Protein AF-A0A661UQP0-F1 (afdb_monomer)

Nearest PDB structures (foldseek):
  2f00-assembly1_A  TM=9.367E-01  e=3.089E-26  Escherichia coli
  8egm-assembly1_A  TM=9.547E-01  e=2.527E-11  Pseudomonas aeruginosa PAO1
  8ewa-assembly1_B  TM=9.326E-01  e=2.130E-11  Pseudomonas aeruginosa
  8egn-assembly1_B  TM=9.510E-01  e=3.767E-11  Pseudomonas aeruginosa PAO1
  8egn-assembly1_A  TM=9.271E-01  e=6.295E-11  Pseudomonas aeruginosa PAO1

Secondary structure (DSSP, 8-state):
------GGGGGGG---SEEEE----S--TTTSSSHHHHHHHHHHHHHTS-TT-EEEEETT-HHHHHHGGG--SEEEEEESSTT-SEEEEEEEEETTEEEEEEEETTEEEEEEEESS-SHHHHHHHHHHHHHHHHTT--HHHHHHHHHT----TTSSEEEEEETTEEEEEE---SHHHHHHHHHHHHHH--SPEEEEE--B-HHHHHHHHHHHHHHTTT-SEEEE---B-TTPPPPTT-SHHHHHHHHHHHT-SSEEE-SSTTTHHHHHHHH--TTPEEEEESSSSTHHHHHHHHS---

Structure (mmCIF, N/CA/C/O backbone):
data_AF-A0A661UQP0-F1
#
_entry.id   AF-A0A661UQP0-F1
#
loop_
_atom_site.group_PDB
_atom_site.id
_atom_site.type_symbol
_atom_site.label_atom_id
_atom_site.label_alt_id
_atom_site.label_comp_id
_atom_site.label_asym_id
_atom_site.label_entity_id
_atom_site.label_seq_id
_atom_site.pdbx_PDB_ins_code
_atom_site.Cartn_x
_atom_site.Cartn_y
_atom_site.Cartn_z
_atom_site.occupancy
_atom_site.B_iso_or_equiv
_atom_site.auth_seq_id
_atom_site.auth_comp_id
_atom_site.auth_asym_id
_atom_site.auth_atom_id
_atom_site.pdbx_PDB_model_num
ATOM 1 N N . VAL A 1 1 ? 18.147 -8.717 -3.757 1.00 90.25 1 VAL A N 1
ATOM 2 C CA . VAL A 1 1 ? 16.998 -7.787 -3.805 1.00 90.25 1 VAL A CA 1
ATOM 3 C C . VAL A 1 1 ? 16.919 -7.114 -2.451 1.00 90.25 1 VAL A C 1
ATOM 5 O O . VAL A 1 1 ? 17.044 -7.825 -1.461 1.00 90.25 1 VAL A O 1
ATOM 8 N N . VAL A 1 2 ? 16.820 -5.789 -2.410 1.00 93.75 2 VAL A N 1
ATOM 9 C CA . VAL A 1 2 ? 16.723 -4.999 -1.173 1.00 93.75 2 VAL A CA 1
ATOM 10 C C . VAL A 1 2 ? 15.638 -3.941 -1.356 1.00 93.75 2 VAL A C 1
ATOM 12 O O . VAL A 1 2 ? 15.443 -3.476 -2.477 1.00 93.75 2 VAL A O 1
ATOM 15 N N . GLU A 1 3 ? 14.947 -3.589 -0.277 1.00 92.69 3 GLU A N 1
ATOM 16 C CA . GLU A 1 3 ? 14.119 -2.382 -0.214 1.00 92.69 3 GLU A CA 1
ATOM 17 C C . GLU A 1 3 ? 15.039 -1.164 -0.065 1.00 92.69 3 GLU A C 1
ATOM 19 O O . GLU A 1 3 ? 16.057 -1.235 0.632 1.00 92.69 3 GLU A O 1
ATOM 24 N N . ALA A 1 4 ? 14.730 -0.084 -0.777 1.00 91.69 4 ALA A N 1
ATOM 25 C CA . ALA A 1 4 ? 15.533 1.129 -0.816 1.00 91.69 4 ALA A CA 1
ATOM 26 C C . ALA A 1 4 ? 14.724 2.271 -0.199 1.00 91.69 4 ALA A C 1
ATOM 28 O O . ALA A 1 4 ? 13.814 2.780 -0.840 1.00 91.69 4 ALA A O 1
ATOM 29 N N . ASP A 1 5 ? 15.064 2.630 1.036 1.00 87.00 5 ASP A N 1
ATOM 30 C CA . ASP A 1 5 ? 14.334 3.616 1.832 1.00 87.00 5 ASP A CA 1
ATOM 31 C C . ASP A 1 5 ? 14.702 5.049 1.413 1.00 87.00 5 ASP A C 1
ATOM 33 O O . ASP A 1 5 ? 15.859 5.482 1.533 1.00 87.00 5 ASP A O 1
ATOM 37 N N . GLU A 1 6 ? 13.728 5.787 0.889 1.00 84.25 6 GLU A N 1
ATOM 38 C CA . GLU A 1 6 ? 13.876 7.197 0.548 1.00 84.25 6 GLU A CA 1
ATOM 39 C C . GLU A 1 6 ? 13.929 8.090 1.791 1.00 84.25 6 GLU A C 1
ATOM 41 O O . GLU A 1 6 ? 14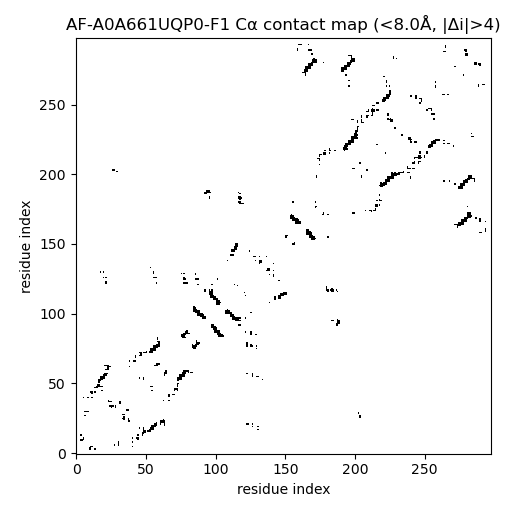.458 9.201 1.717 1.00 84.25 6 GLU A O 1
ATOM 46 N N . PHE A 1 7 ? 13.463 7.615 2.951 1.00 80.50 7 PHE A N 1
ATOM 47 C CA . PHE A 1 7 ? 13.583 8.358 4.198 1.00 80.50 7 PHE A CA 1
ATOM 48 C C . PHE A 1 7 ? 15.045 8.765 4.451 1.00 80.50 7 PHE A C 1
ATOM 50 O O . PHE A 1 7 ? 15.995 7.998 4.256 1.00 80.50 7 PHE A O 1
ATOM 57 N N . ASP A 1 8 ? 15.235 10.032 4.832 1.00 79.81 8 ASP A N 1
ATOM 58 C CA . ASP A 1 8 ? 16.547 10.663 5.039 1.00 79.81 8 ASP A CA 1
ATOM 59 C C . ASP A 1 8 ? 17.522 10.524 3.844 1.00 79.81 8 ASP A C 1
ATOM 61 O O . ASP A 1 8 ? 18.743 10.597 3.990 1.00 79.81 8 ASP A O 1
ATOM 65 N N . ARG A 1 9 ? 16.987 10.319 2.628 1.00 86.69 9 ARG A N 1
ATOM 66 C CA . ARG A 1 9 ? 17.744 10.135 1.379 1.00 86.69 9 ARG A CA 1
ATOM 67 C C . ARG A 1 9 ? 18.712 8.945 1.410 1.00 86.69 9 ARG A C 1
ATOM 69 O O . ARG A 1 9 ? 19.665 8.904 0.624 1.00 86.69 9 ARG A O 1
ATOM 76 N N . SER A 1 10 ? 18.484 7.962 2.282 1.00 87.75 10 SER A N 1
ATOM 77 C CA . SER A 1 10 ? 19.438 6.876 2.533 1.00 87.75 10 SER A CA 1
ATOM 78 C C . SER A 1 10 ? 19.698 6.008 1.293 1.00 87.75 10 SER A C 1
ATOM 80 O O . SER A 1 10 ? 20.844 5.631 1.017 1.00 87.75 10 SER A O 1
ATOM 82 N N . PHE A 1 11 ? 18.672 5.792 0.465 1.00 92.06 11 PHE A N 1
ATOM 83 C CA . PHE A 1 11 ? 18.771 5.090 -0.815 1.00 92.06 11 PHE A CA 1
ATOM 84 C C . PHE A 1 11 ? 19.785 5.681 -1.809 1.00 92.06 11 PHE A C 1
ATOM 86 O O . PHE A 1 11 ? 20.281 4.957 -2.674 1.00 92.06 11 PHE A O 1
ATOM 93 N N . LEU A 1 12 ? 20.183 6.953 -1.673 1.00 93.62 12 LEU A N 1
ATOM 94 C CA . LEU A 1 12 ? 21.203 7.561 -2.530 1.00 93.62 12 LEU A CA 1
ATOM 95 C C . LEU A 1 12 ? 22.587 6.956 -2.276 1.00 93.62 12 LEU A C 1
ATOM 97 O O . LEU A 1 12 ? 23.492 7.117 -3.087 1.00 93.62 12 LEU A O 1
ATOM 101 N N . THR A 1 13 ? 22.785 6.235 -1.180 1.00 92.56 13 THR A N 1
ATOM 102 C CA . THR A 1 13 ? 24.038 5.509 -0.938 1.00 92.56 13 THR A CA 1
ATOM 103 C C . THR A 1 13 ? 24.151 4.223 -1.763 1.00 92.56 13 THR A C 1
ATOM 105 O O . THR A 1 13 ? 25.240 3.661 -1.884 1.00 92.56 13 THR A O 1
ATOM 108 N N . LEU A 1 14 ? 23.048 3.760 -2.362 1.00 93.94 14 LEU A N 1
ATOM 109 C CA . LEU A 1 14 ? 22.994 2.522 -3.130 1.00 93.94 14 LEU A CA 1
ATOM 110 C C . LEU A 1 14 ? 23.480 2.719 -4.572 1.00 93.94 14 LEU A C 1
ATOM 112 O O . LEU A 1 14 ? 23.416 3.801 -5.152 1.00 93.94 14 LEU A O 1
ATOM 116 N N . SER A 1 15 ? 23.951 1.629 -5.177 1.00 93.75 15 SER A N 1
ATOM 117 C CA . SER A 1 15 ? 24.337 1.560 -6.593 1.00 93.75 15 SER A CA 1
ATOM 118 C C . SER A 1 15 ? 23.672 0.340 -7.244 1.00 93.75 15 SER A C 1
ATOM 120 O O . SER A 1 15 ? 24.310 -0.706 -7.382 1.00 93.75 15 SER A O 1
ATOM 122 N N . PRO A 1 16 ? 22.364 0.418 -7.553 1.00 96.06 16 PRO A N 1
ATOM 123 C CA . PRO A 1 16 ? 21.613 -0.713 -8.090 1.00 96.06 16 PRO A CA 1
ATOM 124 C C . PRO A 1 16 ? 21.963 -0.994 -9.559 1.00 96.06 16 PRO A C 1
ATOM 126 O O . PRO A 1 16 ? 22.288 -0.083 -10.314 1.00 96.06 16 PRO A O 1
ATOM 129 N N . ILE A 1 17 ? 21.840 -2.257 -9.979 1.00 96.94 17 ILE A N 1
ATOM 130 C CA . ILE A 1 17 ? 21.855 -2.640 -11.406 1.00 96.94 17 ILE A CA 1
ATOM 131 C C . ILE A 1 17 ? 20.449 -2.511 -12.008 1.00 96.94 17 ILE A C 1
ATOM 133 O O . ILE A 1 17 ? 20.307 -2.086 -13.147 1.00 96.94 17 ILE A O 1
ATOM 137 N N . ILE A 1 18 ? 19.419 -2.850 -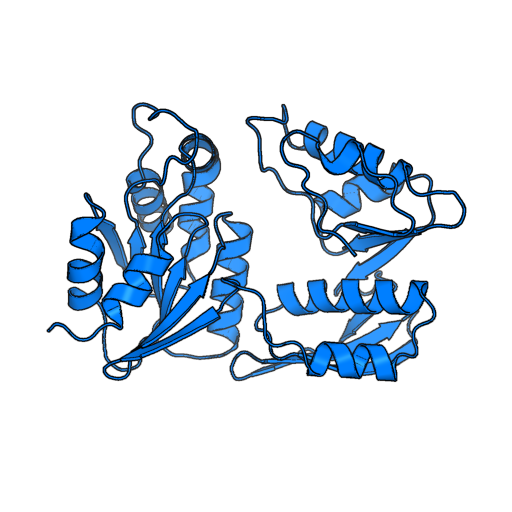11.231 1.00 97.94 18 ILE A N 1
ATOM 138 C CA . ILE A 1 18 ? 18.010 -2.657 -11.581 1.00 97.94 18 ILE A CA 1
ATOM 139 C C . ILE A 1 18 ? 17.378 -1.848 -10.452 1.00 97.94 18 ILE A C 1
ATOM 141 O O . ILE A 1 18 ? 17.480 -2.249 -9.289 1.00 97.94 18 ILE A O 1
ATOM 145 N N . ALA A 1 19 ? 16.751 -0.722 -10.783 1.00 98.00 19 ALA A N 1
ATOM 146 C CA . ALA A 1 19 ? 16.042 0.128 -9.828 1.00 98.00 19 ALA A CA 1
ATOM 147 C C . ALA A 1 19 ? 14.534 0.083 -10.101 1.00 98.00 19 ALA A C 1
ATOM 149 O O . ALA A 1 19 ? 14.092 0.476 -11.176 1.00 98.00 19 ALA A O 1
ATOM 150 N N . GLY A 1 20 ? 13.746 -0.395 -9.137 1.00 98.12 20 GLY A N 1
ATOM 151 C CA . GLY A 1 20 ? 12.285 -0.358 -9.200 1.00 98.12 20 GLY A CA 1
ATOM 152 C C . GLY A 1 20 ? 11.737 0.912 -8.553 1.00 98.12 20 GLY A C 1
ATOM 153 O O . GLY A 1 20 ? 12.138 1.236 -7.440 1.00 98.12 20 GLY A O 1
ATOM 154 N N . ILE A 1 21 ? 10.821 1.608 -9.228 1.00 98.06 21 ILE A N 1
ATOM 155 C CA . ILE A 1 21 ? 10.111 2.779 -8.696 1.00 98.06 21 ILE A CA 1
ATOM 156 C C . ILE A 1 21 ? 8.605 2.514 -8.792 1.00 98.06 21 ILE A C 1
ATOM 158 O O . ILE A 1 21 ? 8.057 2.345 -9.888 1.00 98.06 21 ILE A O 1
ATOM 162 N N . THR A 1 22 ? 7.948 2.424 -7.635 1.00 97.50 22 THR A N 1
ATOM 163 C CA . THR A 1 22 ? 6.528 2.060 -7.496 1.00 97.50 22 THR A CA 1
ATOM 164 C C . THR A 1 22 ? 5.587 3.243 -7.636 1.00 97.50 22 THR A C 1
ATOM 166 O O . THR A 1 22 ? 4.618 3.163 -8.384 1.00 97.50 22 THR A O 1
ATOM 169 N N . ASN A 1 23 ? 5.871 4.328 -6.931 1.00 96.19 23 ASN A N 1
ATOM 170 C CA . ASN A 1 23 ? 5.139 5.588 -6.962 1.00 96.19 23 ASN A CA 1
ATOM 171 C C . ASN A 1 23 ? 6.026 6.688 -6.361 1.00 96.19 23 ASN A C 1
ATOM 173 O O . ASN A 1 23 ? 7.064 6.391 -5.765 1.00 96.19 23 ASN A O 1
ATOM 177 N N . ILE A 1 24 ? 5.650 7.951 -6.567 1.00 95.44 24 ILE A N 1
ATOM 178 C CA . ILE A 1 24 ? 6.283 9.100 -5.916 1.00 95.44 24 ILE A CA 1
ATOM 179 C C . ILE A 1 24 ? 5.190 10.047 -5.435 1.00 95.44 24 ILE A C 1
ATOM 181 O O . ILE A 1 24 ? 4.600 10.793 -6.220 1.00 95.44 24 ILE A O 1
ATOM 185 N N . GLU A 1 25 ? 4.974 10.062 -4.127 1.00 89.88 25 GLU A N 1
ATOM 186 C CA . GLU A 1 25 ? 4.002 10.929 -3.466 1.00 89.88 25 GLU A CA 1
ATOM 187 C C . GLU A 1 25 ? 4.690 11.840 -2.446 1.00 89.88 25 GLU A C 1
ATOM 189 O O . GLU A 1 25 ? 5.881 11.708 -2.153 1.00 89.88 25 GLU A O 1
ATOM 194 N N . ALA A 1 26 ? 3.950 12.829 -1.945 1.00 86.31 26 ALA A N 1
ATOM 195 C CA . ALA A 1 26 ? 4.440 13.647 -0.850 1.00 86.31 26 ALA A CA 1
ATOM 196 C C . ALA A 1 26 ? 4.386 12.807 0.430 1.00 86.31 26 ALA A C 1
ATOM 198 O O . ALA A 1 26 ? 3.315 12.576 0.969 1.00 86.31 26 ALA A O 1
ATOM 199 N N . ASP A 1 27 ? 5.543 12.383 0.915 1.00 79.44 27 ASP A N 1
ATOM 200 C CA . ASP A 1 27 ? 5.729 11.835 2.255 1.00 79.44 27 ASP A CA 1
ATOM 201 C C . ASP A 1 27 ? 7.077 12.343 2.781 1.00 79.44 27 ASP A C 1
ATOM 203 O O . ASP A 1 27 ? 7.863 12.948 2.041 1.00 79.44 27 ASP A O 1
ATOM 207 N N . HIS A 1 28 ? 7.340 12.146 4.070 1.00 78.31 28 HIS A N 1
ATOM 208 C CA . HIS A 1 28 ? 8.611 12.521 4.691 1.00 78.31 28 HIS A CA 1
ATOM 209 C C . HIS A 1 28 ? 8.996 13.995 4.458 1.00 78.31 28 HIS A C 1
ATOM 211 O O . HIS A 1 28 ? 10.163 14.331 4.231 1.00 78.31 28 HIS A O 1
ATOM 217 N N . LEU A 1 29 ? 8.011 14.901 4.512 1.00 78.12 29 LEU A N 1
ATOM 218 C CA . LEU A 1 29 ? 8.215 16.348 4.345 1.00 78.12 29 LEU A CA 1
ATOM 219 C C . LEU A 1 29 ? 9.030 16.980 5.493 1.00 78.12 29 LEU A C 1
ATOM 221 O O . LEU A 1 29 ? 9.417 18.145 5.430 1.00 78.12 29 LEU A O 1
ATOM 225 N N . ASP A 1 30 ? 9.349 16.199 6.526 1.00 73.94 30 ASP A N 1
ATOM 226 C CA . ASP A 1 30 ? 10.360 16.516 7.531 1.00 73.94 30 ASP A CA 1
ATOM 227 C C . ASP A 1 30 ? 11.800 16.409 6.986 1.00 73.94 30 ASP A C 1
ATOM 229 O O . ASP A 1 30 ? 12.680 17.147 7.434 1.00 73.94 30 ASP A O 1
ATOM 233 N N . CYS A 1 31 ? 12.042 15.541 5.995 1.00 76.75 31 CYS A N 1
ATOM 234 C CA . CYS A 1 31 ? 13.332 15.354 5.312 1.00 76.75 31 CYS A CA 1
ATOM 235 C C . CYS A 1 31 ? 13.410 16.082 3.959 1.00 76.75 31 CYS A C 1
ATOM 237 O O . CYS A 1 31 ? 14.488 16.498 3.516 1.00 76.75 31 CYS A O 1
ATOM 239 N N . TYR A 1 32 ? 12.273 16.224 3.280 1.00 81.56 32 TYR A N 1
ATOM 240 C CA . TYR A 1 32 ? 12.170 16.824 1.955 1.00 81.56 32 TYR A CA 1
ATOM 241 C C . TYR A 1 32 ? 11.427 18.152 2.016 1.00 81.56 32 TYR A C 1
ATOM 243 O O . TYR A 1 32 ? 10.348 18.246 2.579 1.00 81.56 32 TYR A O 1
ATOM 251 N N . SER A 1 33 ? 11.971 19.192 1.379 1.00 80.50 33 SER A N 1
ATOM 252 C CA . SER A 1 33 ? 11.347 20.522 1.410 1.00 80.50 33 SER A CA 1
ATOM 253 C C . SER A 1 33 ? 9.942 20.547 0.795 1.00 80.50 33 SER A C 1
ATOM 255 O O . SER A 1 33 ? 9.127 21.377 1.180 1.00 80.50 33 SER A O 1
ATOM 257 N N . ASN A 1 34 ? 9.690 19.697 -0.206 1.00 87.00 34 ASN A N 1
ATOM 258 C CA . ASN A 1 34 ? 8.412 19.504 -0.892 1.00 87.00 34 ASN A CA 1
ATOM 259 C C . ASN A 1 34 ? 8.503 18.280 -1.830 1.00 87.00 34 ASN A C 1
ATOM 261 O O . ASN A 1 34 ? 9.568 17.672 -1.965 1.00 87.00 34 ASN A O 1
ATOM 265 N N . LEU A 1 35 ? 7.406 17.975 -2.531 1.00 90.06 35 LEU A N 1
ATOM 266 C CA . LEU A 1 35 ? 7.320 16.895 -3.520 1.00 90.06 35 LEU A CA 1
ATOM 267 C C . LEU A 1 35 ? 8.376 16.986 -4.639 1.00 90.06 35 LEU A C 1
ATOM 269 O O . LEU A 1 35 ? 8.877 15.956 -5.080 1.00 90.06 35 LEU A O 1
ATOM 273 N N . GLU A 1 36 ? 8.757 18.183 -5.096 1.00 92.88 36 GLU A N 1
ATOM 274 C CA . GLU A 1 36 ? 9.831 18.309 -6.096 1.00 92.88 36 GLU A CA 1
ATOM 275 C C . GLU A 1 36 ? 11.181 17.866 -5.520 1.00 92.88 36 GLU A C 1
ATOM 277 O O . GLU A 1 36 ? 11.933 17.169 -6.193 1.00 92.88 36 GLU A O 1
ATOM 282 N N . GLY A 1 37 ? 11.448 18.155 -4.242 1.00 91.38 37 GLY A N 1
ATOM 283 C CA . GLY A 1 37 ? 12.620 17.629 -3.541 1.00 91.38 37 GLY A CA 1
ATOM 284 C C . GLY A 1 37 ? 12.640 16.098 -3.449 1.00 91.38 37 GLY A C 1
ATOM 285 O O . GLY A 1 37 ? 13.711 15.499 -3.561 1.00 91.38 37 GLY A O 1
ATOM 286 N N . VAL A 1 38 ? 11.474 15.462 -3.282 1.00 92.75 38 VAL A N 1
ATOM 287 C CA . VAL A 1 38 ? 11.338 13.994 -3.326 1.00 92.75 38 VAL A CA 1
ATOM 288 C C . VAL A 1 38 ? 11.662 13.486 -4.734 1.00 92.75 38 VAL A C 1
ATOM 290 O O . VAL A 1 38 ? 12.543 12.644 -4.908 1.00 92.75 38 VAL A O 1
ATOM 293 N N . LYS A 1 39 ? 11.025 14.058 -5.764 1.00 95.75 39 LYS A N 1
ATOM 294 C CA . LYS A 1 39 ? 11.258 13.710 -7.177 1.00 95.75 39 LYS A CA 1
ATOM 295 C C . LYS A 1 39 ? 12.723 13.850 -7.585 1.00 95.75 39 LYS A C 1
ATOM 297 O O . LYS A 1 39 ? 13.246 12.980 -8.277 1.00 95.75 39 LYS A O 1
ATOM 302 N N . ASP A 1 40 ? 13.395 14.912 -7.148 1.00 95.44 40 ASP A N 1
ATOM 303 C CA . ASP A 1 40 ? 14.816 15.142 -7.417 1.00 95.44 40 ASP A CA 1
ATOM 304 C C . ASP A 1 40 ? 15.689 14.006 -6.873 1.00 95.44 40 ASP A C 1
ATOM 306 O O . ASP A 1 40 ? 16.588 13.531 -7.571 1.00 95.44 40 ASP A O 1
ATOM 310 N N . ALA A 1 41 ? 15.391 13.519 -5.667 1.00 95.44 41 ALA A N 1
ATOM 311 C CA . ALA A 1 41 ? 16.109 12.396 -5.079 1.00 95.44 41 ALA A CA 1
ATOM 312 C C . ALA A 1 41 ? 15.853 11.084 -5.840 1.00 95.44 41 ALA A C 1
ATOM 314 O O . ALA A 1 41 ? 16.799 10.343 -6.102 1.00 95.44 41 ALA A O 1
ATOM 315 N N . PHE A 1 42 ? 14.616 10.816 -6.272 1.00 97.12 42 PHE A N 1
ATOM 316 C CA . PHE A 1 42 ? 14.321 9.653 -7.121 1.00 97.12 42 PHE A CA 1
ATOM 317 C C . PHE A 1 42 ? 15.029 9.720 -8.480 1.00 97.12 42 PHE A C 1
ATOM 319 O O . PHE A 1 42 ? 15.512 8.699 -8.968 1.00 97.12 42 PHE A O 1
ATOM 326 N N . VAL A 1 43 ? 15.152 10.909 -9.080 1.00 97.75 43 VAL A N 1
ATOM 327 C CA . VAL A 1 43 ? 15.929 11.107 -10.315 1.00 97.75 43 VAL A CA 1
ATOM 328 C C . VAL A 1 43 ? 17.412 10.830 -10.086 1.00 97.75 43 VAL A C 1
ATOM 330 O O . VAL A 1 43 ? 18.043 10.173 -10.915 1.00 97.75 43 VAL A O 1
ATOM 333 N N . GLU A 1 44 ? 17.981 11.297 -8.972 1.00 96.94 44 GLU A N 1
ATOM 334 C CA . GLU A 1 44 ? 19.363 10.972 -8.615 1.00 96.94 44 GLU A CA 1
ATOM 335 C C . GLU A 1 44 ? 19.542 9.457 -8.448 1.00 96.94 44 GLU A C 1
ATOM 337 O O . GLU A 1 44 ? 20.441 8.883 -9.060 1.00 96.94 44 GLU A O 1
ATOM 342 N N . TYR A 1 45 ? 18.668 8.805 -7.676 1.00 97.06 45 TYR A N 1
ATOM 343 C CA . TYR A 1 45 ? 18.687 7.360 -7.452 1.00 97.06 45 TYR A CA 1
ATOM 344 C C . TYR A 1 45 ? 18.599 6.566 -8.763 1.00 97.06 45 TYR A C 1
ATOM 346 O O . TYR A 1 45 ? 19.458 5.724 -9.033 1.00 97.06 45 TYR A O 1
ATOM 354 N N . ALA A 1 46 ? 17.626 6.885 -9.621 1.00 97.62 46 ALA A N 1
ATOM 355 C CA . ALA A 1 46 ? 17.445 6.250 -10.925 1.00 97.62 46 ALA A CA 1
ATOM 356 C C . ALA A 1 46 ? 18.696 6.384 -11.807 1.00 97.62 46 ALA A C 1
ATOM 358 O O . ALA A 1 46 ? 19.120 5.429 -12.456 1.00 97.62 46 ALA A O 1
ATOM 359 N N . ASN A 1 47 ? 19.346 7.549 -11.789 1.00 97.25 47 ASN A N 1
ATOM 360 C CA . ASN A 1 47 ? 20.535 7.806 -12.597 1.00 97.25 47 ASN A CA 1
ATOM 361 C C . ASN A 1 47 ? 21.828 7.172 -12.032 1.00 97.25 47 ASN A C 1
ATOM 363 O O . ASN A 1 47 ? 22.845 7.176 -12.737 1.00 97.25 47 ASN A O 1
ATOM 367 N N . LYS A 1 48 ? 21.808 6.569 -10.828 1.00 96.62 48 LYS A N 1
ATOM 368 C CA . LYS A 1 48 ? 22.915 5.727 -10.314 1.00 96.62 48 LYS A CA 1
ATOM 369 C C . LYS A 1 48 ? 22.982 4.354 -10.981 1.00 96.62 48 LYS A C 1
ATOM 371 O O . LYS A 1 48 ? 24.027 3.710 -10.912 1.00 96.62 48 LYS A O 1
ATOM 376 N N . VAL A 1 49 ? 21.915 3.923 -11.657 1.00 97.88 49 VAL A N 1
ATOM 377 C CA . VAL A 1 49 ? 21.904 2.686 -12.446 1.00 97.88 49 VAL A CA 1
ATOM 378 C C . VAL A 1 49 ? 23.006 2.739 -13.525 1.00 97.88 49 VAL A C 1
ATOM 380 O O . VAL A 1 49 ? 23.164 3.762 -14.203 1.00 97.88 49 VAL A O 1
ATOM 383 N N . PRO A 1 50 ? 23.826 1.688 -13.712 1.00 96.88 50 PRO A N 1
ATOM 384 C CA . PRO A 1 50 ? 24.862 1.671 -14.745 1.00 96.88 50 PRO A CA 1
ATOM 385 C C . PRO A 1 50 ? 24.255 1.645 -16.157 1.00 96.88 50 PRO A C 1
ATOM 387 O O . PRO A 1 50 ? 23.086 1.333 -16.336 1.00 96.88 50 PRO A O 1
ATOM 390 N N . PHE A 1 51 ? 25.048 1.944 -17.193 1.00 94.69 51 PHE A N 1
ATOM 391 C CA . PHE A 1 51 ? 24.555 1.998 -18.584 1.00 94.69 51 PHE A CA 1
ATOM 392 C C . PHE A 1 51 ? 23.988 0.665 -19.111 1.00 94.69 51 PHE A C 1
ATOM 394 O O . PHE A 1 51 ? 23.262 0.663 -20.096 1.00 94.69 51 PHE A O 1
ATOM 401 N N . PHE A 1 52 ? 24.362 -0.455 -18.488 1.00 93.50 52 PHE A N 1
ATOM 402 C CA . PHE A 1 52 ? 23.885 -1.805 -18.803 1.00 93.50 52 PHE A CA 1
ATOM 403 C C . PHE A 1 52 ? 22.759 -2.274 -17.866 1.00 93.50 52 PHE A C 1
ATOM 405 O O . PHE A 1 52 ? 22.373 -3.436 -17.915 1.00 93.50 52 PHE A O 1
ATOM 412 N N . GLY A 1 53 ? 22.309 -1.407 -16.959 1.00 96.44 53 GLY A N 1
ATOM 413 C CA . GLY A 1 53 ? 21.186 -1.654 -16.065 1.00 96.44 53 GLY A CA 1
ATOM 414 C C . GLY A 1 53 ? 19.908 -0.979 -16.555 1.00 96.44 53 GLY A C 1
ATOM 415 O O . GLY A 1 53 ? 19.905 -0.300 -17.583 1.00 96.44 53 GLY A O 1
ATOM 416 N N . SER A 1 54 ? 18.834 -1.122 -15.785 1.00 97.69 54 SER A N 1
ATOM 417 C CA . SER A 1 54 ? 17.526 -0.564 -16.132 1.00 97.69 54 SER A CA 1
ATOM 418 C C . SER A 1 54 ? 16.776 0.012 -14.934 1.00 97.69 54 SER A C 1
ATOM 420 O O . SER A 1 54 ? 16.985 -0.355 -13.774 1.00 97.69 54 SER A O 1
ATOM 422 N N . VAL A 1 55 ? 15.890 0.958 -15.233 1.00 98.56 55 VAL A N 1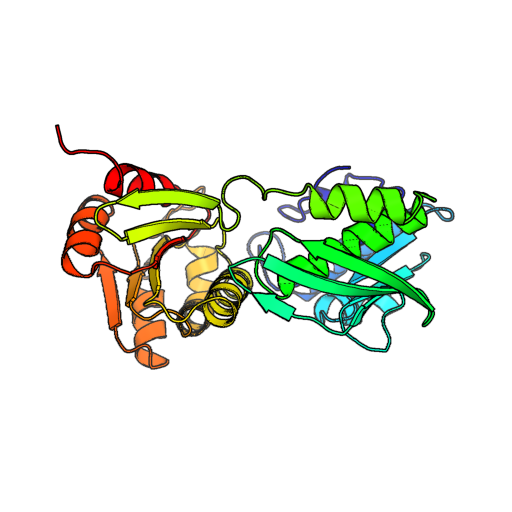
ATOM 423 C CA . VAL A 1 55 ? 14.910 1.498 -14.293 1.00 98.56 55 VAL A CA 1
ATOM 424 C C . VAL A 1 55 ? 13.546 0.923 -14.651 1.00 98.56 55 VAL A C 1
ATOM 426 O O . VAL A 1 55 ? 13.068 1.084 -15.774 1.00 98.56 55 VAL A O 1
ATOM 429 N N . ILE A 1 56 ? 12.903 0.264 -13.694 1.00 98.69 56 ILE A N 1
ATOM 430 C CA . ILE A 1 56 ? 11.552 -0.269 -13.842 1.00 98.69 56 ILE A CA 1
ATOM 431 C C . ILE A 1 56 ? 10.581 0.695 -13.163 1.00 98.69 56 ILE A C 1
ATOM 433 O O . ILE A 1 56 ? 10.599 0.837 -11.943 1.00 98.69 56 ILE A O 1
ATOM 437 N N . ALA A 1 57 ? 9.747 1.370 -13.949 1.00 98.50 57 ALA A N 1
ATOM 438 C CA . ALA A 1 57 ? 8.967 2.522 -13.497 1.00 98.50 57 ALA A CA 1
ATOM 439 C C . ALA A 1 57 ? 7.458 2.309 -13.684 1.00 98.50 57 ALA A C 1
ATOM 441 O O . ALA A 1 57 ? 7.014 1.937 -14.775 1.00 98.50 57 ALA A O 1
ATOM 442 N N . CYS A 1 58 ? 6.670 2.573 -12.637 1.00 98.50 58 CYS A N 1
ATOM 443 C CA . CYS A 1 58 ? 5.210 2.521 -12.707 1.00 98.50 58 CYS A CA 1
ATOM 444 C C . CYS A 1 58 ? 4.671 3.680 -13.553 1.00 98.50 58 CYS A C 1
ATOM 446 O O . CYS A 1 58 ? 4.788 4.843 -13.177 1.00 98.50 58 CYS A O 1
ATOM 448 N N . LEU A 1 59 ? 4.073 3.378 -14.701 1.00 98.06 59 LEU A N 1
ATOM 449 C CA . LEU A 1 59 ? 3.519 4.381 -15.605 1.00 98.06 59 LEU A CA 1
ATOM 450 C C . LEU A 1 59 ? 2.141 4.874 -15.163 1.00 98.06 59 LEU A C 1
ATOM 452 O O . LEU A 1 59 ? 1.666 5.859 -15.710 1.00 98.06 59 LEU A O 1
ATOM 456 N N . ASP A 1 60 ? 1.494 4.224 -14.202 1.00 97.00 60 ASP A N 1
ATOM 457 C CA . ASP A 1 60 ? 0.185 4.660 -13.708 1.00 97.00 60 ASP A CA 1
ATOM 458 C C . ASP A 1 60 ? 0.299 5.776 -12.659 1.00 97.00 60 ASP A C 1
ATOM 460 O O . ASP A 1 60 ? -0.673 6.488 -12.418 1.00 97.00 60 ASP A O 1
ATOM 464 N N . ASP A 1 61 ? 1.484 5.967 -12.071 1.00 97.38 61 ASP A N 1
ATOM 465 C CA . ASP A 1 61 ? 1.730 7.008 -11.078 1.00 97.38 61 ASP A CA 1
ATOM 466 C C . ASP A 1 61 ? 2.166 8.333 -11.725 1.00 97.38 61 ASP A C 1
ATOM 468 O O . ASP A 1 61 ? 3.140 8.399 -12.482 1.00 97.38 61 ASP A O 1
ATOM 472 N N . HIS A 1 62 ? 1.475 9.424 -11.390 1.00 95.50 62 HIS A N 1
ATOM 473 C CA . HIS A 1 62 ? 1.782 10.754 -11.921 1.00 95.50 62 HIS A CA 1
ATOM 474 C C . HIS A 1 62 ? 3.139 11.293 -11.444 1.00 95.50 62 HIS A C 1
ATOM 476 O O . HIS A 1 62 ? 3.820 12.002 -12.194 1.00 95.50 62 HIS A O 1
ATOM 482 N N . GLY A 1 63 ? 3.551 10.963 -10.216 1.00 96.75 63 GLY A N 1
ATOM 483 C CA . GLY A 1 63 ? 4.858 11.336 -9.684 1.00 96.75 63 GLY A CA 1
ATOM 484 C C . GLY A 1 63 ? 5.987 10.726 -10.511 1.00 96.75 63 GLY A C 1
ATOM 485 O O . GLY A 1 63 ? 6.857 11.450 -11.005 1.00 96.75 63 GLY A O 1
ATOM 486 N N . VAL A 1 64 ? 5.908 9.421 -10.765 1.00 97.94 64 VAL A N 1
ATOM 487 C CA . VAL A 1 64 ? 6.835 8.670 -11.616 1.00 97.94 64 VAL A CA 1
ATOM 488 C C . VAL A 1 64 ? 6.805 9.177 -13.055 1.00 97.94 64 VAL A C 1
ATOM 490 O O . VAL A 1 64 ? 7.864 9.491 -13.604 1.00 97.94 64 VAL A O 1
ATOM 493 N N . GLN A 1 65 ? 5.622 9.347 -13.658 1.00 97.75 65 GLN A N 1
ATOM 494 C CA . GLN A 1 65 ? 5.484 9.926 -15.003 1.00 97.75 65 GLN A CA 1
ATOM 495 C C . GLN A 1 65 ? 6.245 11.250 -15.138 1.00 97.75 65 GLN A C 1
ATOM 497 O O . GLN A 1 65 ? 6.925 11.477 -16.140 1.00 97.75 65 GLN A O 1
ATOM 502 N N . SER A 1 66 ? 6.163 12.115 -14.122 1.00 97.81 66 SER A N 1
ATOM 503 C CA . SER A 1 66 ? 6.794 13.436 -14.157 1.00 97.81 66 SER A CA 1
ATOM 504 C C . SER A 1 66 ? 8.325 13.394 -14.153 1.00 97.81 66 SER A C 1
ATOM 506 O O . SER A 1 66 ? 8.959 14.327 -14.651 1.00 97.81 66 SER A O 1
ATOM 508 N N . ILE A 1 67 ? 8.933 12.319 -13.636 1.00 98.00 67 ILE A N 1
ATOM 509 C CA . ILE A 1 67 ? 10.392 12.182 -13.579 1.00 98.00 67 ILE A CA 1
ATOM 510 C C . ILE A 1 67 ? 10.985 11.380 -14.736 1.00 98.00 67 ILE A C 1
ATOM 512 O O . ILE A 1 67 ? 12.178 11.521 -14.993 1.00 98.00 67 ILE A O 1
ATOM 516 N N . ILE A 1 68 ? 10.186 10.592 -15.467 1.00 97.69 68 ILE A N 1
ATOM 517 C CA . ILE A 1 68 ? 10.652 9.787 -16.613 1.00 97.69 68 ILE A CA 1
ATOM 518 C C . ILE A 1 68 ? 11.517 10.604 -17.596 1.00 97.69 68 ILE A C 1
ATOM 520 O O . ILE A 1 68 ? 12.609 10.141 -17.925 1.00 97.69 68 ILE A O 1
ATOM 524 N N . PRO A 1 69 ? 11.137 11.831 -18.019 1.00 97.81 69 PRO A N 1
ATOM 525 C CA . PRO A 1 69 ? 11.955 12.630 -18.941 1.00 97.81 69 PRO A CA 1
ATOM 526 C C . PRO A 1 69 ? 13.322 13.064 -18.387 1.00 97.81 69 PRO A C 1
ATOM 528 O O . PRO A 1 69 ? 14.167 13.546 -19.137 1.00 97.81 69 PRO A O 1
ATOM 531 N N . ARG A 1 70 ? 13.529 12.948 -17.070 1.00 98.06 70 ARG A N 1
ATOM 532 C CA . ARG A 1 70 ? 14.740 13.364 -16.346 1.00 98.06 70 ARG A CA 1
ATOM 533 C C . ARG A 1 70 ? 15.700 12.193 -16.084 1.00 98.06 70 ARG A C 1
ATOM 535 O O . ARG A 1 70 ? 16.795 12.406 -15.559 1.00 98.06 70 ARG A O 1
ATOM 542 N N . ILE A 1 71 ? 15.303 10.968 -16.428 1.00 97.81 71 ILE A N 1
ATOM 543 C CA . ILE A 1 71 ? 16.103 9.750 -16.268 1.00 97.81 71 ILE A CA 1
ATOM 544 C C . ILE A 1 71 ? 16.875 9.493 -17.569 1.00 97.81 71 ILE A C 1
ATOM 546 O O . ILE A 1 71 ? 16.292 9.451 -18.647 1.00 97.81 71 I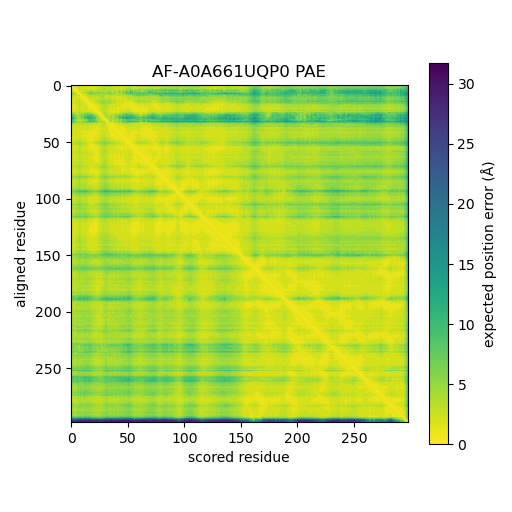LE A O 1
ATOM 550 N N . ASN A 1 72 ? 18.195 9.314 -17.478 1.00 96.19 72 ASN A N 1
ATOM 551 C CA . ASN A 1 72 ? 19.086 9.112 -18.631 1.00 96.19 72 ASN A CA 1
ATOM 552 C C . ASN A 1 72 ? 19.532 7.647 -18.811 1.00 96.19 72 ASN A C 1
ATOM 554 O O . ASN A 1 72 ? 20.606 7.375 -19.351 1.00 96.19 72 ASN A O 1
ATOM 558 N N . LYS A 1 73 ? 18.713 6.716 -18.319 1.00 96.81 73 LYS A N 1
ATOM 559 C CA . LYS A 1 73 ? 18.930 5.263 -18.321 1.00 96.81 73 LYS A CA 1
ATOM 560 C C . LYS A 1 73 ? 17.850 4.567 -19.134 1.00 96.81 73 LYS A C 1
ATOM 562 O O . LYS A 1 73 ? 16.835 5.178 -19.454 1.00 96.81 73 LYS A O 1
ATOM 567 N N . GLU A 1 74 ? 18.058 3.289 -19.436 1.00 97.12 74 GLU A N 1
ATOM 568 C CA . GLU A 1 74 ? 17.009 2.459 -20.028 1.00 97.12 74 GLU A CA 1
ATOM 569 C C . GLU A 1 74 ? 15.832 2.313 -19.060 1.00 97.12 74 GLU A C 1
ATOM 571 O O . GLU A 1 74 ? 16.022 2.054 -17.868 1.00 97.12 74 GLU A O 1
ATOM 576 N N . ILE A 1 75 ? 14.615 2.492 -19.581 1.00 98.25 75 ILE A N 1
ATOM 577 C CA . ILE A 1 75 ? 13.378 2.442 -18.795 1.00 98.25 75 ILE A CA 1
ATOM 578 C C . ILE A 1 75 ? 12.465 1.333 -19.322 1.00 98.25 75 ILE A C 1
ATOM 580 O O . ILE A 1 75 ? 12.054 1.311 -20.495 1.00 98.25 75 ILE A O 1
ATOM 584 N N . LEU A 1 76 ? 12.085 0.443 -18.409 1.00 98.44 76 LEU A N 1
ATOM 585 C CA . LEU A 1 76 ? 11.025 -0.534 -18.594 1.00 98.44 76 LEU A CA 1
ATOM 586 C C . LEU A 1 76 ? 9.790 -0.085 -17.807 1.00 98.44 76 LEU A C 1
ATOM 588 O O . LEU A 1 76 ? 9.756 -0.140 -16.581 1.00 98.44 76 LEU A O 1
ATOM 592 N N . THR A 1 77 ? 8.759 0.379 -18.508 1.00 98.62 77 THR A N 1
ATOM 593 C CA . THR A 1 77 ? 7.518 0.814 -17.861 1.00 98.62 77 THR A CA 1
ATOM 594 C C . THR A 1 77 ? 6.613 -0.367 -17.534 1.00 98.62 77 THR A C 1
ATOM 596 O O . THR A 1 77 ? 6.469 -1.292 -18.341 1.00 98.62 77 THR A O 1
ATOM 599 N N . TYR A 1 78 ? 5.951 -0.306 -16.382 1.00 98.81 78 TYR A N 1
ATOM 600 C CA . TYR A 1 78 ? 4.880 -1.230 -16.024 1.00 98.81 78 TYR A CA 1
ATOM 601 C C . TYR A 1 78 ? 3.640 -0.486 -15.524 1.00 98.81 78 TYR A C 1
ATOM 603 O O . TYR A 1 78 ? 3.735 0.671 -15.136 1.00 98.81 78 TYR A O 1
ATOM 611 N N . GLY A 1 79 ? 2.477 -1.127 -15.561 1.00 98.25 79 GLY A N 1
ATOM 612 C CA . GLY A 1 79 ? 1.221 -0.529 -15.103 1.00 98.25 79 GLY A CA 1
ATOM 613 C C . GLY A 1 79 ? 0.003 -1.197 -15.727 1.00 98.25 79 GLY A C 1
ATOM 614 O O . GLY A 1 79 ? 0.110 -2.229 -16.381 1.00 98.25 79 GLY A O 1
ATOM 615 N N . LEU A 1 80 ? -1.168 -0.612 -15.546 1.00 97.62 80 LEU A N 1
ATOM 616 C CA . LEU A 1 80 ? -2.432 -0.999 -16.169 1.00 97.62 80 LEU A CA 1
ATOM 617 C C . LEU A 1 80 ? -2.702 -0.176 -17.432 1.00 97.62 80 LEU A C 1
ATOM 619 O O . LEU A 1 80 ? -3.468 -0.606 -18.299 1.00 97.62 80 LEU A O 1
ATOM 623 N N . SER A 1 81 ? -2.042 0.978 -17.572 1.00 95.38 81 SER A N 1
ATOM 624 C CA . SER A 1 81 ? -2.066 1.779 -18.792 1.00 95.38 81 SER A CA 1
ATOM 625 C C . SER A 1 81 ? -1.679 0.960 -20.028 1.00 95.38 81 SER A C 1
ATOM 627 O O . SER A 1 81 ? -0.724 0.181 -20.026 1.00 95.38 81 SER A O 1
ATOM 629 N N . GLN A 1 82 ? -2.378 1.191 -21.143 1.00 95.00 82 GLN A N 1
ATOM 630 C CA . GLN A 1 82 ? -2.043 0.576 -22.435 1.00 95.00 82 GLN A CA 1
ATOM 631 C C . GLN A 1 82 ? -0.662 0.995 -22.959 1.00 95.00 82 GLN A C 1
ATOM 633 O O . GLN A 1 82 ? -0.102 0.307 -23.803 1.00 95.00 82 GLN A O 1
ATOM 638 N N . GLN A 1 83 ? -0.112 2.104 -22.458 1.00 96.31 83 GLN A N 1
ATOM 639 C CA . GLN A 1 83 ? 1.216 2.598 -22.830 1.00 96.31 83 GLN A CA 1
ATOM 640 C C . GLN A 1 83 ? 2.354 1.906 -22.058 1.00 96.31 83 GLN A C 1
ATOM 642 O O . GLN A 1 83 ? 3.525 2.090 -22.397 1.00 96.31 83 GLN A O 1
ATOM 647 N N . ALA A 1 84 ? 2.043 1.139 -21.008 1.00 98.06 84 ALA A N 1
ATOM 648 C CA . ALA A 1 84 ? 3.048 0.422 -20.237 1.00 98.06 84 ALA A CA 1
ATOM 649 C C . ALA A 1 84 ? 3.547 -0.809 -21.010 1.00 98.06 84 ALA A C 1
ATOM 651 O O . ALA A 1 84 ? 2.752 -1.569 -21.570 1.00 98.06 84 ALA A O 1
ATOM 652 N N . LYS A 1 85 ? 4.869 -1.032 -21.019 1.00 98.38 85 LYS A N 1
ATOM 653 C CA . LYS A 1 85 ? 5.476 -2.188 -21.699 1.00 98.38 85 LYS A CA 1
ATOM 654 C C . LYS A 1 85 ? 5.090 -3.504 -21.027 1.00 98.38 85 LYS A C 1
ATOM 656 O O . LYS A 1 85 ? 4.834 -4.470 -21.738 1.00 98.38 85 LYS A O 1
ATOM 661 N N . VAL A 1 86 ? 5.059 -3.544 -19.692 1.00 98.75 86 VAL A N 1
ATOM 662 C CA . VAL A 1 86 ? 4.601 -4.692 -18.889 1.00 98.75 86 VAL A CA 1
ATOM 663 C C . VAL A 1 86 ? 3.260 -4.340 -18.250 1.00 98.75 86 VAL A C 1
ATOM 665 O O . VAL A 1 86 ? 3.205 -3.468 -17.387 1.00 98.75 86 VAL A O 1
ATOM 668 N N . ARG A 1 87 ? 2.168 -4.997 -18.651 1.00 98.38 87 ARG A N 1
ATOM 669 C CA . ARG A 1 87 ? 0.829 -4.638 -18.152 1.00 98.38 87 ARG A CA 1
ATOM 670 C C . ARG A 1 87 ? -0.083 -5.807 -17.842 1.00 98.38 87 ARG A C 1
ATOM 672 O O . ARG A 1 87 ? 0.081 -6.896 -18.389 1.00 98.38 87 ARG A O 1
ATOM 679 N N . ALA A 1 88 ? -1.064 -5.560 -16.978 1.00 98.38 88 ALA A N 1
ATOM 680 C CA . ALA A 1 88 ? -2.124 -6.508 -16.656 1.00 98.38 88 ALA A CA 1
ATOM 681 C C . ALA A 1 88 ? -3.401 -6.199 -17.448 1.00 98.38 88 ALA A C 1
ATOM 683 O O . ALA A 1 88 ? -3.815 -5.049 -17.567 1.00 98.38 88 ALA A O 1
ATOM 684 N N . ILE A 1 89 ? -4.051 -7.243 -17.961 1.00 97.94 89 ILE A N 1
ATOM 685 C CA . ILE A 1 89 ? -5.402 -7.178 -18.537 1.00 97.94 89 ILE A CA 1
ATOM 686 C C . ILE A 1 89 ? -6.289 -8.272 -17.938 1.00 97.94 89 ILE A C 1
ATOM 688 O O . ILE A 1 89 ? -5.791 -9.199 -17.298 1.00 97.94 89 ILE A O 1
ATOM 692 N N . ASN A 1 90 ? -7.602 -8.204 -18.187 1.00 97.00 90 ASN A N 1
ATOM 693 C CA . ASN A 1 90 ? -8.579 -9.194 -17.708 1.00 97.00 90 ASN A CA 1
ATOM 694 C C . ASN A 1 90 ? -8.516 -9.403 -16.184 1.00 97.00 90 ASN A C 1
ATOM 696 O O . ASN A 1 90 ? -8.580 -10.535 -15.703 1.00 97.00 90 ASN A O 1
ATOM 700 N N . ILE A 1 91 ? -8.352 -8.301 -15.449 1.00 96.31 91 ILE A N 1
ATOM 701 C CA . ILE A 1 91 ? -8.201 -8.291 -13.995 1.00 96.31 91 ILE A CA 1
ATOM 702 C C . ILE A 1 91 ? -9.486 -8.781 -13.330 1.00 96.31 91 ILE A C 1
ATOM 704 O O . ILE A 1 91 ? -10.587 -8.369 -13.701 1.00 96.31 91 ILE A O 1
ATOM 708 N N . LYS A 1 92 ? -9.340 -9.658 -12.337 1.00 94.06 92 LYS A N 1
ATOM 709 C CA . LYS A 1 92 ? -10.434 -10.128 -11.486 1.00 94.06 92 LYS A CA 1
ATOM 710 C C . LYS A 1 92 ? -9.980 -10.198 -10.036 1.00 94.06 92 LYS A C 1
ATOM 712 O O . LYS A 1 92 ? -8.889 -10.700 -9.762 1.00 94.06 92 LYS A O 1
ATOM 717 N N . PHE A 1 93 ? -10.866 -9.786 -9.139 1.00 91.88 93 PHE A N 1
ATOM 718 C CA . PHE A 1 93 ? -10.723 -9.929 -7.694 1.00 91.88 93 PHE A CA 1
ATOM 719 C C . PHE A 1 93 ? -11.770 -10.912 -7.180 1.00 91.88 93 PHE A C 1
ATOM 721 O O . PHE A 1 93 ? -12.917 -10.888 -7.629 1.00 91.88 93 PHE A O 1
ATOM 728 N N . ASN A 1 94 ? -11.370 -11.809 -6.283 1.00 86.06 94 ASN A N 1
ATOM 729 C CA . ASN A 1 94 ? -12.284 -12.733 -5.622 1.00 86.06 94 ASN A CA 1
ATOM 730 C C . ASN A 1 94 ? -11.654 -13.261 -4.331 1.00 86.06 94 ASN A C 1
ATOM 732 O O . ASN A 1 94 ? -10.535 -13.758 -4.375 1.00 86.06 94 ASN A O 1
ATOM 736 N N . ASN A 1 95 ? -12.376 -13.221 -3.207 1.00 87.56 95 ASN A N 1
ATOM 737 C CA . ASN A 1 95 ? -11.937 -13.810 -1.932 1.00 87.56 95 ASN A CA 1
ATOM 738 C C . ASN A 1 95 ? -10.509 -13.406 -1.503 1.00 87.56 95 ASN A C 1
ATOM 740 O O . ASN A 1 95 ? -9.724 -14.259 -1.099 1.00 87.56 95 ASN A O 1
ATOM 744 N N . PHE A 1 96 ? -10.168 -12.115 -1.607 1.00 90.62 96 PHE A N 1
ATOM 745 C CA . PHE A 1 96 ? -8.832 -11.570 -1.303 1.00 90.62 96 PHE A CA 1
ATOM 746 C C . PHE A 1 96 ? -7.695 -12.088 -2.200 1.00 90.62 96 PHE A C 1
ATOM 748 O O . PHE A 1 96 ? -6.522 -11.862 -1.911 1.00 90.62 96 PHE A O 1
ATOM 755 N N . GLU A 1 97 ? -8.034 -12.752 -3.302 1.00 92.50 97 GLU A N 1
ATOM 756 C CA . GLU A 1 97 ? -7.114 -13.123 -4.368 1.00 92.50 97 GLU A CA 1
ATOM 757 C C . GLU A 1 97 ? -7.324 -12.212 -5.582 1.00 92.50 97 GLU A C 1
ATOM 759 O O . GLU A 1 97 ? -8.434 -11.740 -5.864 1.00 92.50 97 GLU A O 1
ATOM 764 N N . ALA A 1 98 ? -6.253 -12.017 -6.344 1.00 94.31 98 ALA A N 1
ATOM 765 C CA . ALA A 1 98 ? -6.272 -11.302 -7.609 1.00 94.31 98 ALA A CA 1
ATOM 766 C C . ALA A 1 98 ? -5.793 -12.214 -8.739 1.00 94.31 98 ALA A C 1
ATOM 768 O O . ALA A 1 98 ? -4.974 -13.117 -8.558 1.00 94.31 98 ALA A O 1
ATOM 769 N N . SER A 1 99 ? -6.294 -11.970 -9.943 1.00 96.56 99 SER A N 1
ATOM 770 C CA . SER A 1 99 ? -5.823 -12.651 -11.144 1.00 96.56 99 SER A CA 1
ATOM 771 C C . SER A 1 99 ? -5.870 -11.745 -12.358 1.00 96.56 99 SER A C 1
ATOM 773 O O . SER A 1 99 ? -6.709 -10.849 -12.433 1.00 96.56 99 SER A O 1
ATOM 775 N N . TYR A 1 100 ? -4.959 -11.974 -13.301 1.00 98.31 100 TYR A N 1
ATOM 776 C CA . TYR A 1 100 ? -4.854 -11.189 -14.526 1.00 98.31 100 TYR A CA 1
ATOM 777 C C . TYR A 1 100 ? -4.062 -11.937 -15.604 1.00 98.31 100 TYR A C 1
ATOM 779 O O . TYR A 1 100 ? -3.444 -12.969 -15.356 1.00 98.31 100 TYR A O 1
ATOM 787 N N . THR A 1 101 ? -4.075 -11.415 -16.828 1.00 98.69 101 THR A N 1
ATOM 788 C CA . THR A 1 101 ? -3.194 -11.852 -17.921 1.00 98.69 101 THR A CA 1
ATOM 789 C C . THR A 1 101 ? -2.062 -10.843 -18.087 1.00 98.69 101 THR A C 1
ATOM 791 O O . THR A 1 101 ? -2.330 -9.654 -18.262 1.00 98.69 101 THR A O 1
ATOM 794 N N . ALA A 1 102 ? -0.811 -11.299 -18.000 1.00 98.69 102 ALA A N 1
ATOM 795 C CA . ALA A 1 102 ? 0.373 -10.465 -18.168 1.00 98.69 102 ALA A CA 1
ATOM 796 C C . ALA A 1 102 ? 0.700 -10.267 -19.651 1.00 98.69 102 ALA A C 1
ATOM 798 O O . ALA A 1 102 ? 0.766 -11.230 -20.419 1.00 98.69 102 ALA A O 1
ATOM 799 N N . ILE A 1 103 ? 0.952 -9.019 -20.030 1.00 98.69 103 ILE A N 1
ATOM 800 C CA . ILE A 1 103 ? 1.348 -8.593 -21.371 1.00 98.69 103 ILE A CA 1
ATOM 801 C C . ILE A 1 103 ? 2.747 -7.979 -21.303 1.00 98.69 103 ILE A C 1
ATOM 803 O O . ILE A 1 103 ? 3.022 -7.196 -20.396 1.00 98.69 103 ILE A O 1
ATOM 807 N N . TYR A 1 104 ? 3.602 -8.290 -22.278 1.00 98.50 104 TYR A N 1
ATOM 808 C CA . TYR A 1 104 ? 4.891 -7.632 -22.492 1.00 98.50 104 TYR A CA 1
ATOM 809 C C . TYR A 1 104 ? 5.056 -7.211 -23.954 1.00 98.50 104 TYR A C 1
ATOM 811 O O . TYR A 1 104 ? 5.017 -8.060 -24.845 1.00 98.50 104 TYR A O 1
ATOM 819 N N . ASN A 1 105 ? 5.234 -5.909 -24.209 1.00 96.88 105 ASN A N 1
ATOM 820 C CA . ASN A 1 105 ? 5.305 -5.325 -25.559 1.00 96.88 105 ASN A CA 1
ATOM 821 C C . ASN A 1 105 ? 4.163 -5.829 -26.469 1.00 96.88 105 ASN A C 1
ATOM 823 O O . ASN A 1 105 ? 4.401 -6.369 -27.551 1.00 96.88 105 ASN A O 1
ATOM 827 N N . ASP A 1 106 ? 2.928 -5.731 -25.964 1.00 95.44 106 ASP A N 1
ATOM 828 C CA . ASP A 1 106 ? 1.679 -6.188 -26.600 1.00 95.44 106 ASP A CA 1
ATOM 829 C C . ASP A 1 106 ? 1.581 -7.687 -26.921 1.00 95.44 106 ASP A C 1
ATOM 831 O O . ASP A 1 106 ? 0.634 -8.131 -27.572 1.00 95.44 106 ASP A O 1
ATOM 835 N N . LYS A 1 107 ? 2.510 -8.502 -26.412 1.00 97.81 107 LYS A N 1
ATOM 836 C CA . LYS A 1 107 ? 2.428 -9.962 -26.474 1.00 97.81 107 LYS A CA 1
ATOM 837 C C . LYS A 1 107 ? 1.958 -10.523 -25.147 1.00 97.81 107 LYS A C 1
ATOM 839 O O . L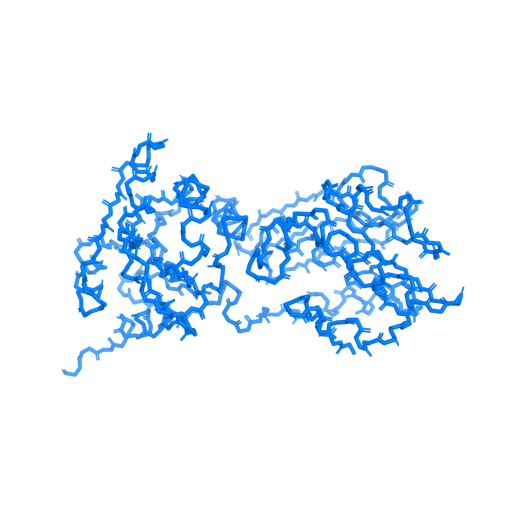YS A 1 107 ? 2.467 -10.157 -24.090 1.00 97.81 107 LYS A O 1
ATOM 844 N N . GLU A 1 108 ? 1.017 -11.452 -25.210 1.00 98.38 108 GLU A N 1
ATOM 845 C CA . GLU A 1 108 ? 0.592 -12.204 -24.038 1.00 98.38 108 GLU A CA 1
ATOM 846 C C . GLU A 1 108 ? 1.722 -13.112 -23.541 1.00 98.38 108 GLU A C 1
ATOM 848 O O . GLU A 1 108 ? 2.250 -13.933 -24.292 1.00 98.38 108 GLU A O 1
ATOM 853 N N . LEU A 1 109 ? 2.090 -12.954 -22.267 1.00 98.06 109 LEU A N 1
ATOM 854 C CA . LEU A 1 109 ? 3.010 -13.851 -21.570 1.00 98.06 109 L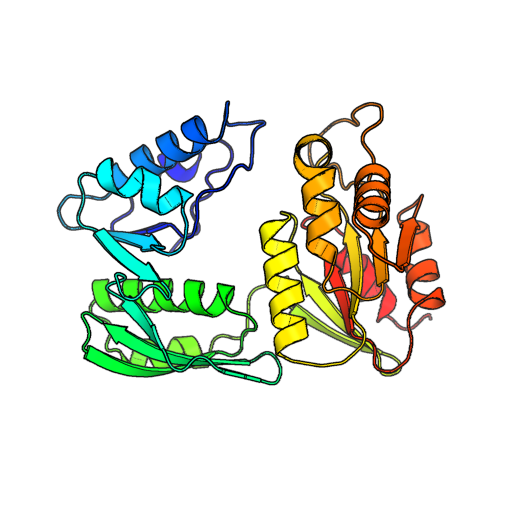EU A CA 1
ATOM 855 C C . LEU A 1 109 ? 2.260 -15.034 -20.955 1.00 98.06 109 LEU A C 1
ATOM 857 O O . LEU A 1 109 ? 2.702 -16.180 -21.053 1.00 98.06 109 LEU A O 1
ATOM 861 N N . GLY A 1 110 ? 1.119 -14.748 -20.323 1.00 98.19 110 GLY A N 1
ATOM 862 C CA . GLY A 1 110 ? 0.219 -15.743 -19.757 1.00 98.19 110 GLY A CA 1
ATOM 863 C C . GLY A 1 110 ? -0.512 -15.263 -18.505 1.00 98.19 110 GLY A C 1
ATOM 864 O O . GLY A 1 110 ? -0.390 -14.119 -18.068 1.00 98.19 110 GLY A O 1
ATOM 865 N N . TYR A 1 111 ? -1.297 -16.167 -17.929 1.00 98.31 111 TYR A N 1
ATOM 866 C CA . TYR A 1 111 ? -2.157 -15.903 -16.778 1.00 98.31 111 TYR A CA 1
ATOM 867 C C . TYR A 1 111 ? -1.387 -15.906 -15.450 1.00 98.31 111 TYR A C 1
ATOM 869 O O . TYR A 1 111 ? -0.575 -16.793 -15.213 1.00 98.31 111 TYR A O 1
ATOM 877 N N . ILE A 1 112 ? -1.671 -14.973 -14.547 1.00 98.31 112 ILE A N 1
ATOM 878 C CA . ILE A 1 112 ? -1.096 -14.907 -13.199 1.00 98.31 112 ILE A CA 1
ATOM 879 C C . ILE A 1 112 ? -2.228 -14.955 -12.174 1.00 98.31 112 ILE A C 1
ATOM 881 O O . ILE A 1 112 ? -3.245 -14.274 -12.315 1.00 98.31 112 ILE A O 1
ATOM 885 N N . LYS A 1 113 ? -2.025 -15.760 -11.128 1.00 96.62 113 LYS A N 1
ATOM 886 C CA . LYS A 1 113 ? -2.839 -15.775 -9.912 1.00 96.62 113 LYS A CA 1
ATOM 887 C C . LYS A 1 113 ? -1.983 -15.267 -8.752 1.00 96.62 113 LYS A C 1
ATOM 889 O O . LYS A 1 113 ? -0.832 -15.679 -8.631 1.00 96.62 113 LYS A O 1
ATOM 894 N N . LEU A 1 114 ? -2.558 -14.411 -7.915 1.00 95.25 114 LEU A N 1
ATOM 895 C CA . LEU A 1 114 ? -1.939 -13.846 -6.722 1.00 95.25 114 LEU A CA 1
ATOM 896 C C . LEU A 1 114 ? -2.804 -14.130 -5.497 1.00 95.25 114 LEU A C 1
ATOM 898 O O . LEU A 1 114 ? -4.006 -13.855 -5.511 1.00 95.25 114 LEU A O 1
ATOM 902 N N . ASN A 1 115 ? -2.176 -14.572 -4.409 1.00 92.62 115 ASN A N 1
ATOM 903 C CA . ASN A 1 115 ? -2.817 -14.632 -3.092 1.00 92.62 115 ASN A CA 1
ATOM 904 C C . ASN A 1 115 ? -2.638 -13.280 -2.380 1.00 92.62 115 ASN A C 1
ATOM 906 O O . ASN A 1 115 ? -1.992 -13.179 -1.338 1.00 92.62 115 ASN A O 1
ATOM 910 N N . ALA A 1 116 ? -3.120 -12.217 -3.021 1.00 92.25 116 ALA A N 1
ATOM 911 C CA . ALA A 1 116 ? -3.041 -10.851 -2.530 1.00 92.25 116 ALA A CA 1
ATOM 912 C C . ALA A 1 116 ? -4.230 -10.046 -3.062 1.00 92.25 116 ALA A C 1
ATOM 914 O O . ALA A 1 116 ? -4.617 -10.203 -4.223 1.00 92.25 116 ALA A O 1
ATOM 915 N N . LEU A 1 117 ? -4.788 -9.176 -2.222 1.00 91.69 117 LEU A N 1
ATOM 916 C CA . LEU A 1 117 ? -5.926 -8.338 -2.583 1.00 91.69 117 LEU A CA 1
ATOM 917 C C . LEU A 1 117 ? -5.506 -7.060 -3.312 1.00 91.69 117 LEU A C 1
ATOM 919 O O . LEU A 1 117 ? -4.431 -6.514 -3.074 1.00 91.69 117 LEU A O 1
ATOM 923 N N . GLY A 1 118 ? -6.438 -6.524 -4.094 1.00 92.25 118 GLY A N 1
ATOM 924 C CA . GLY A 1 118 ? -6.392 -5.150 -4.574 1.00 92.25 118 GLY A CA 1
ATOM 925 C C . GLY A 1 118 ? -5.462 -4.902 -5.759 1.00 92.25 118 GLY A C 1
ATOM 926 O O . GLY A 1 118 ? -4.501 -5.620 -6.033 1.00 92.25 118 GLY A O 1
ATOM 927 N N . GLU A 1 119 ? -5.778 -3.829 -6.474 1.00 94.56 119 GLU A N 1
ATOM 928 C CA . GLU A 1 119 ? -5.064 -3.392 -7.672 1.00 94.56 119 GLU A CA 1
ATOM 929 C C . GLU A 1 119 ? -3.592 -3.048 -7.400 1.00 94.56 119 GLU A C 1
ATOM 931 O O . GLU A 1 119 ? -2.714 -3.388 -8.192 1.00 94.56 119 GLU A O 1
ATOM 936 N N . HIS A 1 120 ? -3.294 -2.470 -6.234 1.00 94.88 120 HIS A N 1
ATOM 937 C CA . HIS A 1 120 ? -1.927 -2.146 -5.825 1.00 94.88 120 HIS A CA 1
ATOM 938 C C . HIS A 1 120 ? -1.013 -3.385 -5.789 1.00 94.88 120 HIS A C 1
ATOM 940 O O . HIS A 1 120 ? 0.151 -3.302 -6.173 1.00 94.88 120 HIS A O 1
ATOM 946 N N . ASN A 1 121 ? -1.529 -4.565 -5.419 1.00 96.00 121 ASN A N 1
ATOM 947 C CA . ASN A 1 121 ? -0.743 -5.801 -5.473 1.00 96.00 121 ASN A CA 1
ATOM 948 C C . ASN A 1 121 ? -0.597 -6.364 -6.892 1.00 96.00 121 ASN A C 1
ATOM 950 O O . ASN A 1 121 ? 0.392 -7.044 -7.172 1.00 96.00 121 ASN A O 1
ATOM 954 N N . ILE A 1 122 ? -1.510 -6.041 -7.814 1.00 97.31 122 ILE A N 1
ATOM 955 C CA . ILE A 1 122 ? -1.296 -6.306 -9.242 1.00 97.31 122 ILE A CA 1
ATOM 956 C C . ILE A 1 122 ? -0.124 -5.460 -9.739 1.00 97.31 122 ILE A C 1
ATOM 958 O O . ILE A 1 122 ? 0.798 -6.023 -10.327 1.00 97.31 122 ILE A O 1
ATOM 962 N N . LEU A 1 123 ? -0.093 -4.160 -9.434 1.00 98.12 123 LEU A N 1
ATOM 963 C CA . LEU A 1 123 ? 1.032 -3.279 -9.772 1.00 98.12 123 LEU A CA 1
ATOM 964 C C . LEU A 1 123 ? 2.356 -3.797 -9.189 1.00 98.12 123 LEU A C 1
ATOM 966 O O . LEU A 1 123 ? 3.315 -3.997 -9.935 1.00 98.12 123 LEU A O 1
ATOM 970 N N . ASN A 1 124 ? 2.389 -4.138 -7.898 1.00 97.69 124 ASN A N 1
ATOM 971 C CA . ASN A 1 124 ? 3.574 -4.724 -7.260 1.00 97.69 124 ASN A CA 1
ATOM 972 C C . ASN A 1 124 ? 4.018 -6.028 -7.945 1.00 97.69 124 ASN A C 1
ATOM 974 O O . ASN A 1 124 ? 5.210 -6.268 -8.144 1.00 97.69 124 ASN A O 1
ATOM 978 N N . SER A 1 125 ? 3.069 -6.875 -8.354 1.00 98.25 125 SER A N 1
ATOM 979 C CA . SER A 1 125 ? 3.396 -8.101 -9.084 1.00 98.25 125 SER A CA 1
ATOM 980 C C . SER A 1 125 ? 3.934 -7.826 -10.491 1.00 98.25 125 SER A C 1
ATOM 982 O O . SER A 1 125 ? 4.819 -8.546 -10.940 1.00 98.25 125 SER A O 1
ATOM 984 N N . LEU A 1 126 ? 3.465 -6.777 -11.176 1.00 98.75 126 LEU A N 1
ATOM 985 C CA . LEU A 1 126 ? 3.976 -6.378 -12.489 1.00 98.75 126 LEU A CA 1
ATOM 986 C C . LEU A 1 126 ? 5.409 -5.846 -12.394 1.00 98.75 126 LEU A C 1
ATOM 988 O O . LEU A 1 126 ? 6.211 -6.152 -13.273 1.00 98.75 126 LEU A O 1
ATOM 992 N N . LEU A 1 127 ? 5.763 -5.144 -11.312 1.00 98.62 127 LEU A N 1
ATOM 993 C CA . LEU A 1 127 ? 7.156 -4.801 -11.006 1.00 98.62 127 LEU A CA 1
ATOM 994 C C . LEU A 1 127 ? 8.018 -6.066 -10.863 1.00 98.62 127 LEU A C 1
ATOM 996 O O . LEU A 1 127 ? 9.112 -6.140 -11.428 1.00 98.62 127 LEU A O 1
ATOM 1000 N N . ALA A 1 128 ? 7.523 -7.090 -10.162 1.00 98.31 128 ALA A N 1
ATOM 1001 C CA . ALA A 1 128 ? 8.222 -8.369 -10.037 1.00 98.31 128 ALA A CA 1
ATOM 1002 C C . ALA A 1 128 ? 8.334 -9.116 -11.381 1.00 98.31 128 ALA A C 1
ATOM 1004 O O . ALA A 1 128 ? 9.391 -9.674 -11.679 1.00 98.31 128 ALA A O 1
ATOM 1005 N N . VAL A 1 129 ? 7.289 -9.085 -12.221 1.00 98.75 129 VAL A N 1
ATOM 1006 C CA . VAL A 1 129 ? 7.328 -9.630 -13.589 1.00 98.75 129 VAL A CA 1
ATOM 1007 C C . VAL A 1 129 ? 8.386 -8.910 -14.414 1.00 98.75 129 VAL A C 1
ATOM 1009 O O . VAL A 1 129 ? 9.264 -9.565 -14.965 1.00 98.75 129 VAL A O 1
ATOM 1012 N N . ALA A 1 130 ? 8.343 -7.579 -14.462 1.00 98.62 130 ALA A N 1
ATOM 1013 C CA . ALA A 1 130 ? 9.306 -6.757 -15.184 1.00 98.62 130 ALA A CA 1
ATOM 1014 C C . ALA A 1 130 ? 10.744 -7.037 -14.721 1.00 98.62 130 ALA A C 1
ATOM 1016 O O . ALA A 1 130 ? 11.625 -7.249 -15.547 1.00 98.62 130 ALA A O 1
ATOM 1017 N N . THR A 1 131 ? 10.963 -7.143 -13.407 1.00 98.44 131 THR A N 1
ATOM 1018 C CA . THR A 1 131 ? 12.280 -7.465 -12.836 1.00 98.44 131 THR A CA 1
ATOM 1019 C C . THR A 1 131 ? 12.751 -8.855 -13.254 1.00 98.44 131 THR A C 1
ATOM 1021 O O . THR A 1 131 ? 13.912 -9.037 -13.605 1.00 98.44 131 THR A O 1
ATOM 1024 N N . GLY A 1 132 ? 11.862 -9.850 -13.234 1.00 98.25 132 GLY A N 1
ATOM 1025 C CA . GLY A 1 132 ? 12.201 -11.202 -13.665 1.00 98.25 132 GLY A CA 1
ATOM 1026 C C . GLY A 1 132 ? 12.530 -11.283 -15.156 1.00 98.25 132 GLY A C 1
ATOM 1027 O O . GLY A 1 132 ? 13.450 -12.007 -15.522 1.00 98.25 132 GLY A O 1
ATOM 1028 N N . LEU A 1 133 ? 11.823 -10.522 -15.999 1.00 97.94 133 LEU A N 1
ATOM 1029 C CA . LEU A 1 133 ? 12.103 -10.435 -17.435 1.00 97.94 133 LEU A CA 1
ATOM 1030 C C . LEU A 1 133 ? 13.471 -9.796 -17.709 1.00 97.94 133 LEU A C 1
ATOM 1032 O O . LEU A 1 133 ? 14.225 -10.338 -18.505 1.00 97.94 133 LEU A O 1
ATOM 1036 N N . GLU A 1 134 ? 13.815 -8.706 -17.016 1.00 96.88 134 GLU A N 1
ATOM 1037 C CA . GLU A 1 134 ? 15.133 -8.048 -17.127 1.00 96.88 134 GLU A CA 1
ATOM 1038 C C . GLU A 1 134 ? 16.295 -8.946 -16.672 1.00 96.88 134 GLU A C 1
ATOM 1040 O O . GLU A 1 134 ? 17.435 -8.758 -17.084 1.00 96.88 134 GLU A O 1
ATOM 1045 N N . LEU A 1 135 ? 16.010 -9.933 -15.820 1.00 97.19 135 LEU A N 1
ATOM 1046 C CA . LEU A 1 135 ? 16.970 -10.933 -15.348 1.00 97.19 135 LEU A CA 1
ATOM 1047 C C . LEU A 1 135 ? 16.951 -12.229 -16.179 1.00 97.19 135 LEU A C 1
ATOM 1049 O O . LEU A 1 135 ? 17.519 -13.232 -15.743 1.00 97.19 135 LEU A O 1
ATOM 1053 N N . ASP A 1 136 ? 16.265 -12.239 -17.326 1.00 97.31 136 ASP A N 1
ATOM 1054 C CA . ASP A 1 136 ? 16.089 -13.406 -18.201 1.00 97.31 136 ASP A CA 1
ATOM 1055 C C . ASP A 1 136 ? 15.499 -14.642 -17.487 1.00 97.31 136 ASP A C 1
ATOM 1057 O O . ASP A 1 136 ? 15.714 -15.796 -17.878 1.00 97.31 136 ASP A O 1
ATOM 1061 N N . ILE A 1 137 ? 14.717 -14.431 -16.424 1.00 98.44 137 ILE A N 1
ATOM 1062 C CA . ILE A 1 137 ? 14.043 -15.516 -15.711 1.00 98.44 137 ILE A CA 1
ATOM 1063 C C . ILE A 1 137 ? 12.880 -16.014 -16.580 1.00 98.44 137 ILE A C 1
ATOM 1065 O O . ILE A 1 137 ? 12.010 -15.226 -16.961 1.00 98.44 137 ILE A O 1
ATOM 1069 N N . PRO A 1 138 ? 12.777 -17.331 -16.858 1.00 98.38 138 PRO A N 1
ATOM 1070 C CA . PRO A 1 138 ? 11.657 -17.865 -17.621 1.00 98.38 138 PRO A CA 1
ATOM 1071 C C . PRO A 1 138 ? 10.315 -17.485 -16.990 1.00 98.38 138 PRO A C 1
ATOM 1073 O O . PRO A 1 138 ? 10.109 -17.697 -15.793 1.00 98.38 138 PRO A O 1
ATOM 1076 N N . PHE A 1 139 ? 9.364 -17.005 -17.799 1.00 98.38 139 PHE A N 1
ATOM 1077 C CA . PHE A 1 139 ? 8.065 -16.532 -17.302 1.00 98.38 139 PHE A CA 1
ATOM 1078 C C . PHE A 1 139 ? 7.331 -17.566 -16.434 1.00 98.38 139 PHE A C 1
ATOM 1080 O O . PHE A 1 139 ? 6.714 -17.206 -15.439 1.00 98.38 139 PHE A O 1
ATOM 1087 N N . LYS A 1 140 ? 7.461 -18.866 -16.733 1.00 98.31 140 LYS A N 1
ATOM 1088 C CA . LYS A 1 140 ? 6.897 -19.939 -15.892 1.00 98.31 140 LYS A CA 1
ATOM 1089 C C . LYS A 1 140 ? 7.443 -19.936 -14.458 1.00 98.31 140 LYS A C 1
ATOM 1091 O O . LYS A 1 140 ? 6.705 -20.246 -13.529 1.00 98.31 140 LYS A O 1
ATOM 1096 N N . SER A 1 141 ? 8.716 -19.593 -14.267 1.00 98.50 141 SER A N 1
ATOM 1097 C CA . SER A 1 141 ? 9.328 -19.477 -12.939 1.00 98.50 141 SER A CA 1
ATOM 1098 C C . SER A 1 141 ? 8.825 -18.235 -12.203 1.00 98.50 141 SER A C 1
ATOM 1100 O O . SER A 1 141 ? 8.514 -18.326 -11.019 1.00 98.50 141 SER A O 1
ATOM 1102 N N . ILE A 1 142 ? 8.673 -17.107 -12.910 1.00 98.50 142 ILE A N 1
ATOM 1103 C CA . ILE A 1 142 ? 8.069 -15.874 -12.373 1.00 98.50 142 ILE A CA 1
ATOM 1104 C C . ILE A 1 142 ? 6.627 -16.151 -11.922 1.00 98.50 142 ILE A C 1
ATOM 1106 O O . ILE A 1 142 ? 6.266 -15.891 -10.778 1.00 98.50 142 ILE A O 1
ATOM 1110 N N . GLN A 1 143 ? 5.824 -16.748 -12.806 1.00 98.19 143 GLN A N 1
ATOM 1111 C CA . GLN A 1 143 ? 4.436 -17.137 -12.560 1.00 98.19 143 GLN A CA 1
ATOM 1112 C C . GLN A 1 143 ? 4.315 -18.042 -11.328 1.00 98.19 143 GLN A C 1
ATOM 1114 O O . GLN A 1 143 ? 3.450 -17.816 -10.486 1.00 98.19 143 GLN A O 1
ATOM 1119 N N . LYS A 1 144 ? 5.193 -19.045 -11.204 1.00 97.81 144 LYS A N 1
ATOM 1120 C CA . LYS A 1 144 ? 5.229 -19.934 -10.039 1.00 97.81 144 LYS A CA 1
ATOM 1121 C C . LYS A 1 144 ? 5.541 -19.168 -8.750 1.00 97.81 144 LYS A C 1
ATOM 1123 O O . LYS A 1 144 ? 4.817 -19.332 -7.776 1.00 97.81 144 LYS A O 1
ATOM 1128 N N . GLY A 1 145 ? 6.569 -18.316 -8.754 1.00 97.38 145 GLY A N 1
ATOM 1129 C CA . GLY A 1 145 ? 6.938 -17.522 -7.577 1.00 97.38 145 GLY A CA 1
ATOM 1130 C C . GLY A 1 145 ? 5.814 -16.592 -7.113 1.00 97.38 145 GLY A C 1
ATOM 1131 O O . GLY A 1 145 ? 5.547 -16.498 -5.920 1.00 97.38 145 GLY A O 1
ATOM 1132 N N . LEU A 1 146 ? 5.102 -15.966 -8.054 1.00 97.62 146 LEU A N 1
ATOM 1133 C CA . LEU A 1 146 ? 3.946 -15.117 -7.752 1.00 97.62 146 LEU A CA 1
ATOM 1134 C C . LEU A 1 146 ? 2.753 -15.906 -7.195 1.00 97.62 146 LEU A C 1
ATOM 1136 O O . LEU A 1 146 ? 2.084 -15.429 -6.282 1.00 97.62 146 LEU A O 1
ATOM 1140 N N . ALA A 1 147 ? 2.507 -17.120 -7.692 1.00 95.94 147 ALA A N 1
ATOM 1141 C CA . ALA A 1 147 ? 1.447 -17.987 -7.176 1.00 95.94 147 ALA A CA 1
ATOM 1142 C C . ALA A 1 147 ? 1.741 -18.530 -5.762 1.00 95.94 147 ALA A C 1
ATOM 1144 O O . ALA A 1 147 ? 0.813 -18.857 -5.023 1.00 95.94 147 ALA A O 1
ATOM 1145 N N . GLU A 1 148 ? 3.021 -18.631 -5.389 1.00 95.25 148 GLU A N 1
ATOM 1146 C CA . GLU A 1 148 ? 3.493 -19.081 -4.070 1.00 95.25 148 GLU A CA 1
ATOM 1147 C C . GLU A 1 148 ? 3.647 -17.932 -3.056 1.00 95.25 148 GLU A C 1
ATOM 1149 O O . GLU A 1 148 ? 3.963 -18.177 -1.890 1.00 95.25 148 GLU A O 1
ATOM 1154 N N . TYR A 1 149 ? 3.417 -16.679 -3.462 1.00 93.38 149 TYR A N 1
ATOM 1155 C CA . TYR A 1 149 ? 3.413 -15.537 -2.550 1.00 93.38 149 TYR A CA 1
ATOM 1156 C C . TYR A 1 149 ? 2.271 -15.664 -1.531 1.00 93.38 149 TYR A C 1
ATOM 1158 O O . TYR A 1 149 ? 1.132 -15.946 -1.900 1.00 93.38 149 TYR A O 1
ATOM 1166 N N . ASN A 1 150 ? 2.579 -15.448 -0.249 1.00 87.69 150 ASN A N 1
ATOM 1167 C CA . ASN A 1 150 ? 1.632 -15.565 0.870 1.00 87.69 150 ASN A CA 1
ATOM 1168 C C . ASN A 1 150 ? 1.599 -14.301 1.749 1.00 87.69 150 ASN A C 1
ATOM 1170 O O . ASN A 1 150 ? 1.260 -14.371 2.928 1.00 87.69 150 ASN A O 1
ATOM 1174 N N . GLY A 1 151 ? 1.977 -13.151 1.190 1.00 88.62 151 GLY A N 1
ATOM 1175 C CA . GLY A 1 151 ? 2.016 -11.891 1.926 1.00 88.62 151 GLY A CA 1
ATOM 1176 C C . GLY A 1 151 ? 3.362 -11.589 2.582 1.00 88.62 151 GLY A C 1
ATOM 1177 O O . GLY A 1 151 ? 4.325 -12.357 2.516 1.00 88.62 151 GLY A O 1
ATOM 1178 N N . VAL A 1 152 ? 3.401 -10.430 3.230 1.00 90.19 152 VAL A N 1
ATOM 1179 C CA . VAL A 1 152 ? 4.503 -9.947 4.064 1.00 90.19 152 VAL A CA 1
ATOM 1180 C C . VAL A 1 152 ? 3.916 -9.595 5.427 1.00 90.19 152 VAL A C 1
ATOM 1182 O O . VAL A 1 152 ? 2.734 -9.265 5.532 1.00 90.19 152 VAL A O 1
ATOM 1185 N N . PHE A 1 153 ? 4.739 -9.681 6.471 1.00 91.69 153 PHE A N 1
ATOM 1186 C CA . PHE A 1 153 ? 4.357 -9.282 7.823 1.00 91.69 153 PHE A CA 1
ATOM 1187 C C . PHE A 1 153 ? 3.649 -7.919 7.811 1.00 91.69 153 PHE A C 1
ATOM 1189 O O . PHE A 1 153 ? 4.181 -6.946 7.273 1.00 91.69 153 PHE A O 1
ATOM 1196 N N . ARG A 1 154 ? 2.450 -7.872 8.400 1.00 95.25 154 ARG A N 1
ATOM 1197 C CA . ARG A 1 154 ? 1.591 -6.683 8.497 1.00 95.25 154 ARG A CA 1
ATOM 1198 C C . ARG A 1 154 ? 1.183 -6.054 7.159 1.00 95.25 154 ARG A C 1
ATOM 1200 O O . ARG A 1 154 ? 0.926 -4.861 7.111 1.00 95.25 154 ARG A O 1
ATOM 1207 N N . ARG A 1 155 ? 1.103 -6.794 6.055 1.00 95.62 155 ARG A N 1
ATOM 1208 C CA . ARG A 1 155 ? 0.500 -6.300 4.799 1.00 95.62 155 ARG A CA 1
ATOM 1209 C C . ARG A 1 155 ? -0.773 -7.091 4.520 1.00 95.62 155 ARG A C 1
ATOM 1211 O O . ARG A 1 155 ? -0.708 -8.181 3.959 1.00 95.62 155 ARG A O 1
ATOM 1218 N N . PHE A 1 156 ? -1.899 -6.556 4.999 1.00 95.56 156 PHE A N 1
ATOM 1219 C CA . PHE A 1 156 ? -3.193 -7.237 5.101 1.00 95.56 156 PHE A CA 1
ATOM 1220 C C . PHE A 1 156 ? -3.073 -8.676 5.642 1.00 95.56 156 PHE A C 1
ATOM 1222 O O . PHE A 1 156 ? -3.572 -9.648 5.076 1.00 95.56 156 PHE A O 1
ATOM 1229 N N . GLU A 1 157 ? -2.348 -8.814 6.751 1.00 95.69 157 GLU A N 1
ATOM 1230 C CA . GLU A 1 157 ? -2.023 -10.092 7.377 1.00 95.69 157 GLU A CA 1
ATOM 1231 C C . GLU A 1 157 ? -3.238 -10.638 8.129 1.00 95.69 157 GLU A C 1
ATOM 1233 O O . GLU A 1 157 ? -3.762 -9.983 9.029 1.00 95.69 157 GLU A O 1
ATOM 1238 N N . TYR A 1 158 ? -3.654 -11.865 7.822 1.00 95.31 158 TYR A N 1
ATOM 1239 C CA . TYR A 1 158 ? -4.661 -12.564 8.617 1.00 95.31 158 TYR A CA 1
ATOM 1240 C C . TYR A 1 158 ? -4.114 -12.896 10.012 1.00 95.31 158 TYR A C 1
ATOM 1242 O O . TYR A 1 158 ? -3.127 -13.620 10.148 1.00 95.31 158 TYR A O 1
ATOM 1250 N N . LYS A 1 159 ? -4.776 -12.401 11.063 1.00 96.56 159 LYS A N 1
ATOM 1251 C CA . LYS A 1 159 ? -4.355 -12.603 12.460 1.00 96.56 159 LYS A CA 1
ATOM 1252 C C . LYS A 1 159 ? -5.141 -13.696 13.177 1.00 96.56 159 LYS A C 1
ATOM 1254 O O . LYS A 1 159 ? -4.657 -14.235 14.171 1.00 96.56 159 LYS A O 1
ATOM 1259 N N . GLY A 1 160 ? -6.348 -14.008 12.712 1.00 96.94 160 GLY A N 1
ATOM 1260 C CA . GLY A 1 160 ? -7.223 -15.001 13.330 1.00 96.94 160 GLY A CA 1
ATOM 1261 C C . GLY A 1 160 ? -8.696 -14.613 13.282 1.00 96.94 160 GLY A C 1
ATOM 1262 O O . GLY A 1 160 ? -9.066 -13.549 12.791 1.00 96.94 160 GLY A O 1
ATOM 1263 N N . GLU A 1 161 ? -9.535 -15.473 13.846 1.00 97.25 161 GLU A N 1
ATOM 1264 C CA . GLU A 1 161 ? -10.980 -15.277 13.931 1.00 97.25 161 GLU A CA 1
ATOM 1265 C C . GLU A 1 161 ? -11.458 -15.516 15.368 1.00 97.25 161 GLU A C 1
ATOM 1267 O O . GLU A 1 161 ? -10.975 -16.420 16.057 1.00 97.25 161 GLU A O 1
ATOM 1272 N N . LYS A 1 162 ? -12.409 -14.702 15.834 1.00 94.81 162 LYS A N 1
ATOM 1273 C CA . LYS A 1 162 ? -13.038 -14.845 17.150 1.00 94.81 162 LYS A CA 1
ATOM 1274 C C . LYS A 1 162 ? -14.504 -14.440 17.101 1.00 94.81 162 LYS A C 1
ATOM 1276 O O . LYS A 1 162 ? -14.822 -13.359 16.626 1.00 94.81 162 LYS A O 1
ATOM 1281 N N . ASP A 1 163 ? -15.386 -15.289 17.630 1.00 94.31 163 ASP A N 1
ATOM 1282 C CA . ASP A 1 163 ? -16.832 -15.029 17.729 1.00 94.31 163 ASP A CA 1
ATOM 1283 C C . ASP A 1 163 ? -17.477 -14.628 16.374 1.00 94.31 163 ASP A C 1
ATOM 1285 O O . ASP A 1 163 ? -18.417 -13.829 16.306 1.00 94.31 163 ASP A O 1
ATOM 1289 N N . GLY A 1 164 ? -16.946 -15.193 15.279 1.00 95.69 164 GLY A N 1
ATOM 1290 C CA . GLY A 1 164 ? -17.335 -14.909 13.894 1.00 95.69 164 GLY A CA 1
ATOM 1291 C C . GLY A 1 164 ? -16.839 -13.568 13.345 1.00 95.69 164 GLY A C 1
ATOM 1292 O O . GLY A 1 164 ? -17.388 -13.083 12.360 1.00 95.69 164 GLY A O 1
ATOM 1293 N N . VAL A 1 165 ? -15.856 -12.938 13.992 1.00 97.81 165 VAL A N 1
ATOM 1294 C CA . VAL A 1 165 ? -15.155 -11.733 13.526 1.00 97.81 165 VAL A CA 1
ATOM 1295 C C . VAL A 1 165 ? -13.770 -12.131 13.043 1.00 97.81 165 VAL A C 1
ATOM 1297 O O . VAL A 1 165 ? -12.994 -12.707 13.809 1.00 97.81 165 VAL A O 1
ATOM 1300 N N . ILE A 1 166 ? -13.443 -11.781 11.804 1.00 97.56 166 ILE A N 1
ATOM 1301 C CA . ILE A 1 166 ? -12.131 -12.045 11.207 1.00 97.56 166 ILE A CA 1
ATOM 1302 C C . ILE A 1 166 ? -11.247 -10.818 11.435 1.00 97.56 166 ILE A C 1
ATOM 1304 O O . ILE A 1 166 ? -11.667 -9.697 11.150 1.00 97.56 166 ILE A O 1
ATOM 1308 N N . LEU A 1 167 ? -10.035 -11.014 11.956 1.00 98.19 167 LEU A N 1
ATOM 1309 C CA . LEU A 1 167 ? -9.062 -9.947 12.174 1.00 98.19 167 LEU A CA 1
ATOM 1310 C C . LEU A 1 167 ? -7.962 -9.982 11.111 1.00 98.19 167 LEU A C 1
ATOM 1312 O O . LEU A 1 167 ? -7.278 -10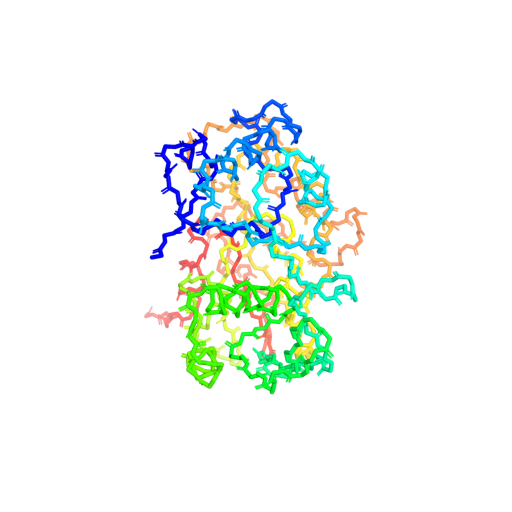.996 10.948 1.00 98.19 167 LEU A O 1
ATOM 1316 N N . TYR A 1 168 ? -7.729 -8.825 10.497 1.00 97.88 168 TYR A N 1
ATOM 1317 C CA . TYR A 1 168 ? -6.547 -8.528 9.696 1.00 97.88 168 TYR A CA 1
ATOM 1318 C C . TYR A 1 168 ? -5.730 -7.393 10.321 1.00 97.88 168 TYR A C 1
ATOM 1320 O O . TYR A 1 168 ? -6.277 -6.535 11.016 1.00 97.88 168 TYR A O 1
ATOM 1328 N N . ASP A 1 169 ? -4.426 -7.374 10.055 1.00 98.25 169 ASP A N 1
ATOM 1329 C CA . ASP A 1 169 ? -3.540 -6.254 10.378 1.00 98.25 169 ASP A CA 1
ATOM 1330 C C . ASP A 1 169 ? -2.862 -5.701 9.123 1.00 98.25 169 ASP A C 1
ATOM 1332 O O . ASP A 1 169 ? -2.382 -6.458 8.278 1.00 98.25 169 ASP A O 1
ATOM 1336 N N . ASP A 1 170 ? -2.795 -4.377 9.021 1.00 98.12 170 ASP A N 1
ATOM 1337 C CA . ASP A 1 170 ? -2.154 -3.674 7.918 1.00 98.12 170 ASP A CA 1
ATOM 1338 C C . ASP A 1 170 ? -1.240 -2.544 8.422 1.00 98.12 170 ASP A C 1
ATOM 1340 O O . ASP A 1 170 ? -1.587 -1.750 9.301 1.00 98.12 170 ASP A O 1
ATOM 1344 N N . TYR A 1 171 ? -0.043 -2.468 7.853 1.00 97.44 171 TYR A N 1
ATOM 1345 C CA . TYR A 1 171 ? 0.971 -1.458 8.118 1.00 97.44 171 TYR A CA 1
ATOM 1346 C C . TYR A 1 171 ? 0.630 -0.106 7.479 1.00 97.44 171 TYR A C 1
ATOM 1348 O O . TYR A 1 171 ? 1.288 0.885 7.799 1.00 97.44 171 TYR A O 1
ATOM 1356 N N . ALA A 1 172 ? -0.384 -0.064 6.606 1.00 96.81 172 ALA A N 1
ATOM 1357 C CA . ALA A 1 172 ? -0.890 1.133 5.952 1.00 96.81 172 ALA A CA 1
ATOM 1358 C C . ALA A 1 172 ? -1.032 2.298 6.938 1.00 96.81 172 ALA A C 1
ATOM 1360 O O . ALA A 1 172 ? -1.751 2.228 7.940 1.00 96.81 172 ALA A O 1
ATOM 1361 N N . HIS A 1 173 ? -0.303 3.368 6.658 1.00 95.94 173 HIS A N 1
ATOM 1362 C CA . HIS A 1 173 ? -0.190 4.541 7.513 1.00 95.94 173 HIS A CA 1
ATOM 1363 C C . HIS A 1 173 ? -0.130 5.850 6.725 1.00 95.94 173 HIS A C 1
ATOM 1365 O O . HIS A 1 173 ? -0.202 6.908 7.346 1.00 95.94 173 HIS A O 1
ATOM 1371 N N . HIS A 1 174 ? -0.023 5.786 5.398 1.00 96.62 174 HIS A N 1
ATOM 1372 C CA . HIS A 1 174 ? -0.290 6.891 4.482 1.00 96.62 174 HIS A CA 1
ATOM 1373 C C . HIS A 1 174 ? -1.742 6.815 3.953 1.00 96.62 174 HIS A C 1
ATOM 1375 O O . HIS A 1 174 ? -2.264 5.703 3.793 1.00 96.62 174 HIS A O 1
ATOM 1381 N N . PRO A 1 175 ? -2.427 7.944 3.664 1.00 97.00 175 PRO A N 1
ATOM 1382 C CA . PRO A 1 175 ? -3.795 7.935 3.132 1.00 97.00 175 PRO A CA 1
ATOM 1383 C C . PRO A 1 175 ? -3.987 7.029 1.906 1.00 97.00 175 PRO A C 1
ATOM 1385 O O . PRO A 1 175 ? -4.936 6.245 1.880 1.00 97.00 175 PRO A O 1
ATOM 1388 N N . THR A 1 176 ? -3.056 7.068 0.948 1.00 95.44 176 THR A N 1
ATOM 1389 C CA . THR A 1 176 ? -3.083 6.239 -0.270 1.00 95.44 176 THR A CA 1
ATOM 1390 C C . THR A 1 176 ? -3.057 4.742 0.041 1.00 95.44 176 THR A C 1
ATOM 1392 O O . THR A 1 176 ? -3.821 3.972 -0.540 1.00 95.44 176 THR A O 1
ATOM 1395 N N . GLU A 1 177 ? -2.220 4.312 0.992 1.00 96.19 177 GLU A N 1
ATOM 1396 C CA . GLU A 1 177 ? -2.133 2.903 1.394 1.00 96.19 177 GLU A CA 1
ATOM 1397 C C . GLU A 1 177 ? -3.447 2.428 2.027 1.00 96.19 177 GLU A C 1
ATOM 1399 O O . GLU A 1 177 ? -3.948 1.353 1.702 1.00 96.19 177 GLU A O 1
ATOM 1404 N N . ILE A 1 178 ? -4.027 3.250 2.908 1.00 98.06 178 ILE A N 1
ATOM 1405 C CA . ILE A 1 178 ? -5.293 2.951 3.588 1.00 98.06 178 ILE A CA 1
ATOM 1406 C C . ILE A 1 178 ? -6.411 2.778 2.562 1.00 98.06 178 ILE A C 1
ATOM 1408 O O . ILE A 1 178 ? -7.155 1.795 2.610 1.00 98.06 178 ILE A O 1
ATOM 1412 N N . GLU A 1 179 ? -6.519 3.715 1.619 1.00 97.19 179 GLU A N 1
ATOM 1413 C CA . GLU A 1 179 ? -7.530 3.653 0.572 1.00 97.19 179 GLU A CA 1
ATOM 1414 C C . GLU A 1 179 ? -7.345 2.408 -0.306 1.00 97.19 179 GLU A C 1
ATOM 1416 O O . GLU A 1 179 ? -8.317 1.702 -0.589 1.00 97.19 179 GLU A O 1
ATOM 1421 N N . ALA A 1 180 ? -6.104 2.097 -0.692 1.00 95.62 180 ALA A N 1
ATOM 1422 C CA . ALA A 1 180 ? -5.780 0.934 -1.507 1.00 95.62 180 ALA A CA 1
ATOM 1423 C C . ALA A 1 180 ? -6.147 -0.387 -0.810 1.00 95.62 180 ALA A C 1
ATOM 1425 O O . ALA A 1 180 ? -6.738 -1.269 -1.448 1.00 95.62 180 ALA A O 1
ATOM 1426 N N . THR A 1 181 ? -5.858 -0.518 0.490 1.00 96.62 181 THR A N 1
ATOM 1427 C CA . THR A 1 181 ? -6.264 -1.683 1.285 1.00 96.62 181 THR A CA 1
ATOM 1428 C C . THR A 1 181 ? -7.785 -1.771 1.369 1.00 96.62 181 THR A C 1
ATOM 1430 O O . THR A 1 181 ? -8.359 -2.793 0.993 1.00 96.62 181 THR A O 1
ATOM 1433 N N . LEU A 1 182 ? -8.473 -0.713 1.811 1.00 97.19 182 LEU A N 1
ATOM 1434 C CA . LEU A 1 182 ? -9.922 -0.772 2.033 1.00 97.19 182 LEU A CA 1
ATOM 1435 C C . LEU A 1 182 ? -10.719 -0.979 0.741 1.00 97.19 182 LEU A C 1
ATOM 1437 O O . LEU A 1 182 ? -11.709 -1.713 0.752 1.00 97.19 182 LEU A O 1
ATOM 1441 N N . ARG A 1 183 ? -10.277 -0.391 -0.376 1.00 95.19 183 ARG A N 1
ATOM 1442 C CA . ARG A 1 183 ? -10.859 -0.649 -1.699 1.00 95.19 183 ARG A CA 1
ATOM 1443 C C . ARG A 1 183 ? -10.696 -2.116 -2.088 1.00 95.19 183 ARG A C 1
ATOM 1445 O O . ARG A 1 183 ? -11.686 -2.759 -2.412 1.00 95.19 183 ARG A O 1
ATOM 1452 N N . GLY A 1 184 ? -9.494 -2.679 -1.940 1.00 93.94 184 GLY A N 1
ATOM 1453 C CA . GLY A 1 184 ? -9.249 -4.095 -2.230 1.00 93.94 184 GLY A CA 1
ATOM 1454 C C . GLY A 1 184 ? -10.101 -5.050 -1.382 1.00 93.94 184 GLY A C 1
ATOM 1455 O O . GLY A 1 184 ? -10.553 -6.085 -1.880 1.00 93.94 184 GLY A O 1
ATOM 1456 N N . VAL A 1 185 ? -10.358 -4.705 -0.114 1.00 94.75 185 VAL A N 1
ATOM 1457 C CA . VAL A 1 185 ? -11.272 -5.470 0.750 1.00 94.75 185 VAL A CA 1
ATOM 1458 C C . VAL A 1 185 ? -12.692 -5.383 0.210 1.00 94.75 185 VAL A C 1
ATOM 1460 O O . VAL A 1 185 ? -13.358 -6.409 0.072 1.00 94.75 185 VAL A O 1
ATOM 1463 N N . ARG A 1 186 ? -13.150 -4.176 -0.131 1.00 92.50 186 ARG A N 1
ATOM 1464 C CA . ARG A 1 186 ? -14.508 -3.950 -0.630 1.00 92.50 186 ARG A CA 1
ATOM 1465 C C . ARG A 1 186 ? -14.764 -4.615 -1.985 1.00 92.50 186 ARG A C 1
ATOM 1467 O O . ARG A 1 186 ? -15.859 -5.127 -2.197 1.00 92.50 186 ARG A O 1
ATOM 1474 N N . ASP A 1 187 ? -13.757 -4.674 -2.850 1.00 90.25 187 ASP A N 1
ATOM 1475 C CA . ASP A 1 187 ? -13.821 -5.381 -4.136 1.00 90.25 187 ASP A CA 1
ATOM 1476 C C . ASP A 1 187 ? -13.883 -6.909 -3.964 1.00 90.25 187 ASP A C 1
ATOM 1478 O O . ASP A 1 187 ? -14.317 -7.623 -4.868 1.00 90.25 187 ASP A O 1
ATOM 1482 N N . SER A 1 188 ? -13.459 -7.424 -2.804 1.00 88.44 188 SER A N 1
ATOM 1483 C CA . SER A 1 188 ? -13.395 -8.862 -2.526 1.00 88.44 188 SER A CA 1
ATOM 1484 C C . SER A 1 188 ? -14.629 -9.406 -1.808 1.00 88.44 188 SER A C 1
ATOM 1486 O O . SER A 1 188 ? -14.976 -10.570 -2.006 1.00 88.44 188 SER A O 1
ATOM 1488 N N . ILE A 1 189 ? -15.258 -8.610 -0.939 1.00 89.44 189 ILE A N 1
ATOM 1489 C CA . ILE A 1 189 ? -16.310 -9.069 -0.023 1.00 89.44 189 ILE A CA 1
ATOM 1490 C C . ILE A 1 189 ? -17.335 -7.972 0.303 1.00 89.44 189 ILE A C 1
ATOM 1492 O O . ILE A 1 189 ? -17.076 -6.775 0.197 1.00 89.44 189 ILE A O 1
ATOM 1496 N N . SER A 1 190 ? -18.511 -8.383 0.783 1.00 91.94 190 SER A N 1
ATOM 1497 C CA . SER A 1 190 ? -19.600 -7.471 1.176 1.00 91.94 190 SER A CA 1
ATOM 1498 C C . SER A 1 190 ? -19.793 -7.334 2.690 1.00 91.94 190 SER A C 1
ATOM 1500 O O . SER A 1 190 ? -20.742 -6.680 3.121 1.00 91.94 190 SER A O 1
ATOM 1502 N N . ASN A 1 191 ? -18.936 -7.951 3.511 1.00 95.75 191 ASN A N 1
ATOM 1503 C CA . ASN A 1 191 ? -19.040 -7.852 4.965 1.00 95.75 191 ASN A CA 1
ATOM 1504 C C . ASN A 1 191 ? -18.840 -6.409 5.444 1.00 95.75 191 ASN A C 1
ATOM 1506 O O . ASN A 1 191 ? -18.278 -5.555 4.750 1.00 95.75 191 ASN A O 1
ATOM 1510 N N . ARG A 1 192 ? -19.279 -6.153 6.676 1.00 98.06 192 ARG A N 1
ATOM 1511 C CA . ARG A 1 192 ? -19.049 -4.878 7.343 1.00 98.06 192 ARG A CA 1
ATOM 1512 C C . ARG A 1 192 ? -17.577 -4.761 7.752 1.00 98.06 192 ARG A C 1
ATOM 1514 O O . ARG A 1 192 ? -17.039 -5.675 8.377 1.00 98.06 192 ARG A O 1
ATOM 1521 N N . ILE A 1 193 ? -16.945 -3.644 7.409 1.00 98.31 193 ILE A N 1
ATOM 1522 C CA . ILE A 1 193 ? -15.531 -3.362 7.668 1.00 98.31 193 ILE A CA 1
ATOM 1523 C C . ILE A 1 193 ? -15.419 -2.419 8.867 1.00 98.31 193 ILE A C 1
ATOM 1525 O O . ILE A 1 193 ? -15.891 -1.281 8.826 1.00 98.31 193 ILE A O 1
ATOM 1529 N N . VAL A 1 194 ? -14.772 -2.885 9.930 1.00 98.75 194 VAL A N 1
ATOM 1530 C CA . VAL A 1 194 ? -14.458 -2.102 11.127 1.00 98.75 194 VAL A CA 1
ATOM 1531 C C . VAL A 1 194 ? -12.958 -1.847 11.150 1.00 98.75 194 VAL A C 1
ATOM 1533 O O . VAL A 1 194 ? -12.171 -2.787 11.195 1.00 98.75 194 VAL A O 1
ATOM 1536 N N . VAL A 1 195 ? -12.549 -0.582 11.136 1.00 98.75 195 VAL A N 1
ATOM 1537 C CA . VAL A 1 195 ? -11.138 -0.186 11.152 1.00 98.75 195 VAL A CA 1
ATOM 1538 C C . VAL A 1 195 ? -10.769 0.360 12.524 1.00 98.75 195 VAL A C 1
ATOM 1540 O O . VAL A 1 195 ? -11.432 1.258 13.038 1.00 98.75 195 VAL A O 1
ATOM 1543 N N . ALA A 1 196 ? -9.686 -0.153 13.104 1.00 98.62 196 ALA A N 1
ATOM 1544 C CA . ALA A 1 196 ? -9.000 0.453 14.237 1.00 98.62 196 ALA A CA 1
ATOM 1545 C C . ALA A 1 196 ? -7.681 1.057 13.750 1.00 98.62 196 ALA A C 1
ATOM 1547 O O . ALA A 1 196 ? -6.709 0.338 13.519 1.00 98.62 196 ALA A O 1
ATOM 1548 N N . PHE A 1 197 ? -7.665 2.375 13.578 1.00 98.75 197 PHE A N 1
ATOM 1549 C CA . PHE A 1 197 ? -6.547 3.116 13.017 1.00 98.75 197 PHE A CA 1
ATOM 1550 C C . PHE A 1 197 ? -5.741 3.837 14.097 1.00 98.75 197 PHE A C 1
ATOM 1552 O O . PHE A 1 197 ? -6.291 4.593 14.905 1.00 98.75 197 PHE A O 1
ATOM 1559 N N . GLN A 1 198 ? -4.424 3.638 14.068 1.00 98.50 198 GLN A N 1
ATOM 1560 C CA . GLN A 1 198 ? -3.471 4.397 14.867 1.00 98.50 198 GLN A CA 1
ATOM 1561 C C . GLN A 1 198 ? -2.630 5.294 13.957 1.00 98.50 198 GLN A C 1
ATOM 1563 O O . GLN A 1 198 ? -1.763 4.781 13.241 1.00 98.50 198 GLN A O 1
ATOM 1568 N N . PRO A 1 199 ? -2.822 6.624 14.012 1.00 98.12 199 PRO A N 1
ATOM 1569 C CA . PRO A 1 199 ? -2.000 7.547 13.241 1.00 98.12 199 PRO A CA 1
ATOM 1570 C C . PRO A 1 199 ? -0.533 7.453 13.676 1.00 98.12 199 PRO A C 1
ATOM 1572 O O . PRO A 1 199 ? -0.245 7.262 14.861 1.00 98.12 199 PRO A O 1
ATOM 1575 N N . HIS A 1 200 ? 0.394 7.607 12.735 1.00 97.06 200 HIS A N 1
ATOM 1576 C CA . HIS A 1 200 ? 1.835 7.536 12.978 1.00 97.06 200 HIS A CA 1
ATOM 1577 C C . HIS A 1 200 ? 2.487 8.889 12.669 1.00 97.06 200 HIS A C 1
ATOM 1579 O O . HIS A 1 200 ? 2.329 9.380 11.554 1.00 97.06 200 HIS A O 1
ATOM 1585 N N . LEU A 1 201 ? 3.252 9.433 13.627 1.00 96.00 201 LEU A N 1
ATOM 1586 C CA . LEU A 1 201 ? 3.837 10.790 13.632 1.00 96.00 201 LEU A CA 1
ATOM 1587 C C . LEU A 1 201 ? 2.811 11.929 13.765 1.00 96.00 201 LEU A C 1
ATOM 1589 O O . LEU A 1 201 ? 1.695 11.876 13.241 1.00 96.00 201 LEU A O 1
ATOM 1593 N N . TYR A 1 202 ? 3.206 12.987 14.476 1.00 96.81 202 TYR A N 1
ATOM 1594 C CA . TYR A 1 202 ? 2.442 14.228 14.572 1.00 96.81 202 TYR A CA 1
ATOM 1595 C C . TYR A 1 202 ? 2.552 15.036 13.281 1.00 96.81 202 TYR A C 1
ATOM 1597 O O . TYR A 1 202 ? 1.525 15.505 12.808 1.00 96.81 202 TYR A O 1
ATOM 1605 N N . SER A 1 203 ? 3.747 15.152 12.694 1.00 94.56 203 SER A N 1
ATOM 1606 C CA . SER A 1 203 ? 3.976 15.856 11.420 1.00 94.56 203 SER A CA 1
ATOM 1607 C C . SER A 1 203 ? 3.056 15.334 10.311 1.00 94.56 203 SER A C 1
ATOM 1609 O O . SER A 1 203 ? 2.208 16.064 9.813 1.00 94.56 203 SER A O 1
ATOM 1611 N N . ARG A 1 204 ? 3.091 14.023 10.041 1.00 94.88 204 ARG A N 1
ATOM 1612 C CA . ARG A 1 204 ? 2.216 13.380 9.050 1.00 94.88 204 ARG A CA 1
ATOM 1613 C C . ARG A 1 204 ? 0.733 13.580 9.356 1.00 94.88 204 ARG A C 1
ATOM 1615 O O . ARG A 1 204 ? -0.065 13.800 8.452 1.00 94.88 204 ARG A O 1
ATOM 1622 N N . THR A 1 205 ? 0.340 13.515 10.630 1.00 96.94 205 THR A N 1
ATOM 1623 C CA . THR A 1 205 ? -1.053 13.792 11.007 1.00 96.94 205 THR A CA 1
ATOM 1624 C C . THR A 1 205 ? -1.426 15.243 10.696 1.00 96.94 205 THR A C 1
ATOM 1626 O O . THR A 1 205 ? -2.507 15.488 10.180 1.00 96.94 205 THR A O 1
ATOM 1629 N N . GLN A 1 206 ? -0.551 16.201 10.995 1.00 96.19 206 GLN A N 1
ATOM 1630 C CA . GLN A 1 206 ? -0.767 17.617 10.708 1.00 96.19 206 GLN A CA 1
ATOM 1631 C C . GLN A 1 206 ? -0.877 17.890 9.204 1.00 96.19 206 GLN A C 1
ATOM 1633 O O . GLN A 1 206 ? -1.755 18.650 8.801 1.00 96.19 206 GLN A O 1
ATOM 1638 N N . ASP A 1 207 ? -0.027 17.252 8.404 1.00 94.62 207 ASP A N 1
ATOM 1639 C CA . ASP A 1 207 ? 0.049 17.477 6.961 1.00 94.62 207 ASP A CA 1
ATOM 1640 C C . ASP A 1 207 ? -1.128 16.836 6.207 1.00 94.62 207 ASP A C 1
ATOM 1642 O O . ASP A 1 207 ? -1.640 17.425 5.258 1.00 94.62 207 ASP A O 1
ATOM 1646 N N . PHE A 1 208 ? -1.604 15.666 6.658 1.00 96.25 208 PHE A N 1
ATOM 1647 C CA . PHE A 1 208 ? -2.536 14.825 5.890 1.00 96.25 208 PHE A CA 1
ATOM 1648 C C . PHE A 1 208 ? -3.873 14.523 6.580 1.00 96.25 208 PHE A C 1
ATOM 1650 O O . PHE A 1 208 ? -4.593 13.630 6.136 1.00 96.25 208 PHE A O 1
ATOM 1657 N N . TYR A 1 209 ? -4.253 15.200 7.672 1.00 97.62 209 TYR A N 1
ATOM 1658 C CA . TYR A 1 209 ? -5.486 14.846 8.405 1.00 97.62 209 TYR A CA 1
ATOM 1659 C C . TYR A 1 209 ? -6.758 14.854 7.537 1.00 97.62 209 TYR A C 1
ATOM 1661 O O . TYR A 1 209 ? -7.635 14.015 7.748 1.00 97.62 209 TYR A O 1
ATOM 1669 N N . GLU A 1 210 ? -6.859 15.758 6.556 1.00 97.69 210 GLU A N 1
ATOM 1670 C CA . GLU A 1 210 ? -7.987 15.795 5.616 1.00 97.69 210 GLU A CA 1
ATOM 1671 C C . GLU A 1 210 ? -7.990 14.587 4.672 1.00 97.69 210 GLU A C 1
ATOM 1673 O O . GLU A 1 210 ? -9.033 13.960 4.474 1.00 97.69 210 GLU A O 1
ATOM 1678 N N . ASP A 1 211 ? -6.825 14.223 4.131 1.00 97.69 211 ASP A N 1
ATOM 1679 C CA . ASP A 1 211 ? -6.659 13.048 3.273 1.00 97.69 211 ASP A CA 1
ATOM 1680 C C . ASP A 1 211 ? -6.914 11.750 4.038 1.00 97.69 211 ASP A C 1
ATOM 1682 O O . ASP A 1 211 ? -7.638 10.883 3.549 1.00 97.69 211 ASP A O 1
ATOM 1686 N N . PHE A 1 212 ? -6.425 11.646 5.278 1.00 98.06 212 PHE A N 1
ATOM 1687 C CA . PHE A 1 212 ? -6.791 10.550 6.172 1.00 98.06 212 PHE A CA 1
ATOM 1688 C C . PHE A 1 212 ? -8.301 10.489 6.384 1.00 98.06 212 PHE A C 1
ATOM 1690 O O . PHE A 1 212 ? -8.880 9.413 6.327 1.00 98.06 212 PHE A O 1
ATOM 1697 N N . GLY A 1 213 ? -8.966 11.625 6.609 1.00 96.50 213 GLY A N 1
ATOM 1698 C CA . GLY A 1 213 ? -10.418 11.657 6.772 1.00 96.50 213 GLY A CA 1
ATOM 1699 C C . GLY A 1 213 ? -11.163 11.012 5.597 1.00 96.50 213 GLY A C 1
ATOM 1700 O O . GLY A 1 213 ? -12.121 10.264 5.805 1.00 96.50 213 GLY A O 1
ATOM 1701 N N . ARG A 1 214 ? -10.692 11.259 4.369 1.00 97.50 214 ARG A N 1
ATOM 1702 C CA . ARG A 1 214 ? -11.258 10.706 3.129 1.00 97.50 214 ARG A CA 1
ATOM 1703 C C . ARG A 1 214 ? -10.879 9.242 2.887 1.00 97.50 214 ARG A C 1
ATOM 1705 O O . ARG A 1 214 ? -11.705 8.484 2.382 1.00 97.50 214 ARG A O 1
ATOM 1712 N N . SER A 1 215 ? -9.676 8.810 3.261 1.00 98.00 215 SER A N 1
ATOM 1713 C CA . SER A 1 215 ? -9.187 7.462 2.925 1.00 98.00 215 SER A CA 1
ATOM 1714 C C . SER A 1 215 ? -9.993 6.328 3.574 1.00 98.00 215 SER A C 1
ATOM 1716 O O . SER A 1 215 ? -10.016 5.210 3.059 1.00 98.00 215 SER A O 1
ATOM 1718 N N . PHE A 1 216 ? -10.734 6.605 4.654 1.00 98.06 216 PHE A N 1
ATOM 1719 C CA . PHE A 1 216 ? -11.550 5.611 5.361 1.00 98.06 216 PHE A CA 1
ATOM 1720 C C . PHE A 1 216 ? -12.972 5.412 4.813 1.00 98.06 216 PHE A C 1
ATOM 1722 O O . PHE A 1 216 ? -13.728 4.634 5.396 1.00 98.06 216 PHE A O 1
ATOM 1729 N N . PHE A 1 217 ? -13.374 6.056 3.710 1.00 95.38 217 PHE A N 1
ATOM 1730 C CA . PHE A 1 217 ? -14.759 5.978 3.203 1.00 95.38 217 PHE A CA 1
ATOM 1731 C C . PHE A 1 217 ? -15.265 4.575 2.871 1.00 95.38 217 PHE A C 1
ATOM 1733 O O . PHE A 1 217 ? -16.472 4.342 2.878 1.00 95.38 217 PHE A O 1
ATOM 1740 N N . GLN A 1 218 ? -14.362 3.649 2.560 1.00 95.75 218 GLN A N 1
ATOM 1741 C CA . GLN A 1 218 ? -14.724 2.263 2.279 1.00 95.75 218 GLN A CA 1
ATOM 1742 C C . GLN A 1 218 ? -14.963 1.437 3.556 1.00 95.75 218 GLN A C 1
ATOM 1744 O O . GLN A 1 218 ? -15.451 0.308 3.464 1.00 95.75 218 GLN A O 1
ATOM 1749 N N . SER A 1 219 ? -14.665 1.986 4.741 1.00 97.94 219 SER A N 1
ATOM 1750 C CA . SER A 1 219 ? -14.993 1.373 6.029 1.00 97.94 219 SER A CA 1
ATOM 1751 C C . SER A 1 219 ? -16.409 1.723 6.496 1.00 97.94 219 SER A C 1
ATOM 1753 O O . SER A 1 219 ? -16.962 2.768 6.165 1.00 97.94 219 SER A O 1
ATOM 1755 N N . ASP A 1 220 ? -17.019 0.825 7.269 1.00 98.50 220 ASP A N 1
ATOM 1756 C CA . ASP A 1 220 ? -18.350 1.030 7.847 1.00 98.50 220 ASP A CA 1
ATOM 1757 C C . ASP A 1 220 ? -18.284 1.625 9.259 1.00 98.50 220 ASP A C 1
ATOM 1759 O O . ASP A 1 220 ? -19.226 2.282 9.708 1.00 98.50 220 ASP A O 1
ATOM 1763 N N . VAL A 1 221 ? -17.192 1.364 9.983 1.00 98.69 221 VAL A N 1
ATOM 1764 C CA . VAL A 1 221 ? -16.911 1.906 11.316 1.00 98.69 221 VAL A CA 1
ATOM 1765 C C . VAL A 1 221 ? -15.430 2.246 11.404 1.00 98.69 221 VAL A C 1
ATOM 1767 O O . VAL A 1 221 ? -14.591 1.376 11.180 1.00 98.69 221 VAL A O 1
ATOM 1770 N N . LEU A 1 222 ? -15.117 3.476 11.805 1.00 98.81 222 LEU A N 1
ATOM 1771 C CA . LEU A 1 222 ? -13.748 3.936 12.021 1.00 98.81 222 LEU A CA 1
ATOM 1772 C C . LEU A 1 222 ? -13.517 4.242 13.503 1.00 98.81 222 LEU A C 1
ATOM 1774 O O . LEU A 1 222 ? -14.186 5.095 14.083 1.00 98.81 222 LEU A O 1
ATOM 1778 N N . LEU A 1 223 ? -12.544 3.570 14.109 1.00 98.75 223 LEU A N 1
ATOM 1779 C CA . LEU A 1 223 ? -12.016 3.860 15.438 1.00 98.75 223 LEU A CA 1
ATOM 1780 C C . LEU A 1 223 ? -10.634 4.496 15.273 1.00 98.75 223 LEU A C 1
ATOM 1782 O O . LEU A 1 223 ? -9.725 3.841 14.772 1.00 98.75 223 LEU A O 1
ATOM 1786 N N . VAL A 1 224 ? -10.460 5.743 15.705 1.00 98.69 224 VAL A N 1
ATOM 1787 C CA . VAL A 1 224 ? -9.168 6.445 15.653 1.00 98.69 224 VAL A CA 1
ATOM 1788 C C . VAL A 1 224 ? -8.580 6.536 17.056 1.00 98.69 224 VAL A C 1
ATOM 1790 O O . VAL A 1 224 ? -9.245 7.013 17.977 1.00 98.69 224 VAL A O 1
ATOM 1793 N N . THR A 1 225 ? -7.340 6.081 17.233 1.00 98.44 225 THR A N 1
ATOM 1794 C CA . THR A 1 225 ? -6.624 6.144 18.518 1.00 98.44 225 THR A CA 1
ATOM 1795 C C . THR A 1 225 ? -5.816 7.442 18.658 1.00 98.44 225 THR A C 1
ATOM 1797 O O . THR A 1 225 ? -5.671 8.202 17.694 1.00 98.44 225 THR A O 1
ATOM 1800 N N . PRO A 1 226 ? -5.201 7.701 19.828 1.00 98.00 226 PRO A N 1
ATOM 1801 C CA . PRO A 1 226 ? -4.127 8.682 19.925 1.00 98.00 226 PRO A CA 1
ATOM 1802 C C . PRO A 1 226 ? -2.969 8.351 18.971 1.00 98.00 226 PRO A C 1
ATOM 1804 O O . PRO A 1 226 ? -2.753 7.188 18.617 1.00 98.00 226 PRO A O 1
ATOM 1807 N N . ILE A 1 227 ? -2.225 9.387 18.579 1.00 98.31 227 ILE A N 1
ATOM 1808 C CA . ILE A 1 227 ? -1.087 9.296 17.653 1.00 98.31 227 ILE A CA 1
ATOM 1809 C C . ILE A 1 227 ? 0.027 8.459 18.290 1.00 98.31 227 ILE A C 1
ATOM 1811 O O . ILE A 1 227 ? 0.400 8.683 19.444 1.00 98.31 227 ILE A O 1
ATOM 1815 N N . PHE A 1 228 ? 0.589 7.523 17.528 1.00 97.56 228 PHE A N 1
ATOM 1816 C CA . PHE A 1 228 ? 1.854 6.889 17.862 1.00 97.56 228 PHE A CA 1
ATOM 1817 C C . PHE A 1 228 ? 3.002 7.837 17.475 1.00 97.56 228 PHE A C 1
ATOM 1819 O O . PHE A 1 228 ? 3.215 8.081 16.285 1.00 97.56 228 PHE A O 1
ATOM 1826 N N . PRO A 1 229 ? 3.749 8.388 18.448 1.00 94.69 229 PRO A N 1
ATOM 1827 C CA . PRO A 1 229 ? 4.687 9.483 18.193 1.00 94.69 229 PRO A CA 1
ATOM 1828 C C . PRO A 1 229 ? 5.953 9.041 17.452 1.00 94.69 229 PRO A C 1
ATOM 1830 O O . PRO A 1 229 ? 6.633 9.867 16.850 1.00 94.69 229 PRO A O 1
ATOM 1833 N N . ALA A 1 230 ? 6.299 7.751 17.538 1.00 92.88 230 ALA A N 1
ATOM 1834 C CA . ALA A 1 230 ? 7.612 7.213 17.195 1.00 92.88 230 ALA A CA 1
ATOM 1835 C C . ALA A 1 230 ? 8.761 8.070 17.760 1.00 92.88 230 ALA A C 1
ATOM 1837 O O . ALA A 1 230 ? 9.087 7.944 18.939 1.00 92.88 230 ALA A O 1
ATOM 1838 N N . ARG A 1 231 ? 9.358 8.935 16.931 1.00 89.75 231 ARG A N 1
ATOM 1839 C CA . ARG A 1 231 ? 10.502 9.798 17.271 1.00 89.75 231 ARG A CA 1
ATOM 1840 C C . ARG A 1 231 ? 10.124 11.234 17.657 1.00 89.75 231 ARG A C 1
ATOM 1842 O O . ARG A 1 231 ? 10.984 11.984 18.109 1.00 89.75 231 ARG A O 1
ATOM 1849 N N . GLU A 1 232 ? 8.873 11.637 17.462 1.00 93.56 232 GLU A N 1
ATOM 1850 C CA . GLU A 1 232 ? 8.464 13.039 17.553 1.00 93.56 232 GLU A CA 1
ATOM 1851 C C . GLU A 1 232 ? 7.972 13.450 18.941 1.00 93.56 232 GLU A C 1
ATOM 1853 O O . GLU A 1 232 ? 7.411 12.663 19.707 1.00 93.56 232 GLU A O 1
ATOM 1858 N N . LYS A 1 233 ? 8.144 14.739 19.247 1.00 95.44 233 LYS A N 1
ATOM 1859 C CA . LYS A 1 233 ? 7.485 15.372 20.390 1.00 95.44 233 LYS A CA 1
ATOM 1860 C C . LYS A 1 233 ? 6.062 15.784 19.996 1.00 95.44 233 LYS A C 1
ATOM 1862 O O . LYS A 1 233 ? 5.855 16.161 18.844 1.00 95.44 233 LYS A O 1
ATOM 1867 N N . PRO A 1 234 ? 5.104 15.785 20.939 1.00 96.38 234 PRO A N 1
ATOM 1868 C CA . PRO A 1 234 ? 3.752 16.258 20.668 1.00 96.38 234 PRO A CA 1
ATOM 1869 C C . PRO A 1 234 ? 3.717 17.674 20.089 1.00 96.38 234 PRO A C 1
ATOM 1871 O O . PRO A 1 234 ? 4.367 18.578 20.617 1.00 96.38 234 PRO A O 1
ATOM 1874 N N .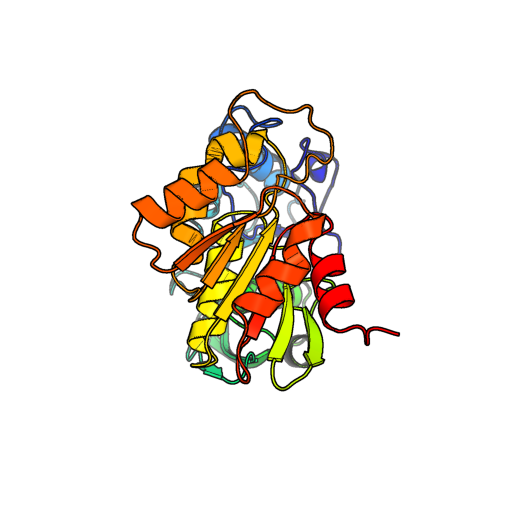 ILE A 1 235 ? 2.909 17.865 19.044 1.00 97.00 235 ILE A N 1
ATOM 1875 C CA . ILE A 1 235 ? 2.605 19.175 18.460 1.00 97.00 235 ILE A CA 1
ATOM 1876 C C . ILE A 1 235 ? 1.266 19.656 19.029 1.00 97.00 235 ILE A C 1
ATOM 1878 O O . ILE A 1 235 ? 0.279 18.917 19.051 1.00 97.00 235 ILE A O 1
ATOM 1882 N N . MET A 1 236 ? 1.224 20.894 19.528 1.00 96.50 236 MET A N 1
ATOM 1883 C CA . MET A 1 236 ? 0.021 21.455 20.149 1.00 96.50 236 MET A CA 1
ATOM 1884 C C . MET A 1 236 ? -1.152 21.464 19.159 1.00 96.50 236 MET A C 1
ATOM 1886 O O . MET A 1 236 ? -1.029 21.974 18.052 1.00 96.50 236 MET A O 1
ATOM 1890 N N . GLY A 1 237 ? -2.292 20.902 19.569 1.00 95.62 237 GLY A N 1
ATOM 1891 C CA . GLY A 1 237 ? -3.496 20.807 18.735 1.00 95.62 237 GLY A CA 1
ATOM 1892 C C . GLY A 1 237 ? -3.509 19.634 17.747 1.00 95.62 237 GLY A C 1
ATOM 1893 O O . GLY A 1 237 ? -4.572 19.311 17.223 1.00 95.62 237 GLY A O 1
ATOM 1894 N N . VAL A 1 238 ? -2.384 18.940 17.544 1.00 97.88 238 VAL A N 1
ATOM 1895 C CA . VAL A 1 238 ? -2.293 17.800 16.625 1.00 97.88 238 VAL A CA 1
ATOM 1896 C C . VAL A 1 238 ? -2.547 16.504 17.383 1.00 97.88 238 VAL A C 1
ATOM 1898 O O . VAL A 1 238 ? -1.730 16.037 18.175 1.00 97.88 238 VAL A O 1
ATOM 1901 N N . THR A 1 239 ? -3.720 15.920 17.155 1.00 97.75 239 THR A N 1
ATOM 1902 C CA . THR A 1 239 ? -4.146 14.657 17.771 1.00 97.75 239 THR A CA 1
ATOM 1903 C C . THR A 1 239 ? -4.880 13.802 16.743 1.00 97.75 239 THR A C 1
ATOM 1905 O O . THR A 1 239 ? -5.334 14.319 15.723 1.00 97.75 239 THR A O 1
ATOM 1908 N N . GLY A 1 240 ? -5.083 12.513 17.037 1.00 97.50 240 GLY A N 1
ATOM 1909 C CA . GLY A 1 240 ? -5.903 11.636 16.191 1.00 97.50 240 GLY A CA 1
ATOM 1910 C C . GLY A 1 240 ? -7.340 12.146 16.015 1.00 97.50 240 GLY A C 1
ATOM 1911 O O . GLY A 1 240 ? -8.004 11.797 15.042 1.00 97.50 240 GLY A O 1
ATOM 1912 N N . LYS A 1 241 ? -7.799 13.051 16.894 1.00 98.06 241 LYS A N 1
ATOM 1913 C CA . LYS A 1 241 ? -9.097 13.709 16.759 1.00 98.06 241 LYS A CA 1
ATOM 1914 C C . LYS A 1 241 ? -9.215 14.530 15.467 1.00 98.06 241 LYS A C 1
ATOM 1916 O O . LYS A 1 241 ? -10.302 14.599 14.906 1.00 98.06 241 LYS A O 1
ATOM 1921 N N . LEU A 1 242 ? -8.116 15.104 14.962 1.00 98.25 242 LEU A N 1
ATOM 1922 C CA . LEU A 1 242 ? -8.127 15.822 13.679 1.00 98.25 242 LEU A CA 1
ATOM 1923 C C . LEU A 1 242 ? -8.601 14.913 12.543 1.00 98.25 242 LEU A C 1
ATOM 1925 O O . LEU A 1 242 ? -9.452 15.304 11.752 1.00 98.25 242 LEU A O 1
ATOM 1929 N N . ILE A 1 243 ? -8.112 13.672 12.524 1.00 98.50 243 ILE A N 1
ATOM 1930 C CA . ILE A 1 243 ? -8.485 12.673 11.521 1.00 98.50 243 ILE A CA 1
ATOM 1931 C C . ILE A 1 243 ? -9.941 12.245 11.702 1.00 98.50 243 ILE A C 1
ATOM 1933 O O . ILE A 1 243 ? -10.684 12.175 10.726 1.00 98.50 243 ILE A O 1
ATOM 1937 N N . SER A 1 244 ? -10.386 12.000 12.942 1.00 98.25 244 SER A N 1
ATOM 1938 C CA . SER A 1 244 ? -11.791 11.648 13.177 1.00 98.25 244 SER A CA 1
ATOM 1939 C C . SER A 1 244 ? -12.746 12.770 12.766 1.00 98.25 244 SER A C 1
ATOM 1941 O O . SER A 1 244 ? -13.790 12.502 12.178 1.00 98.25 244 SER A O 1
ATOM 1943 N N . ASP A 1 245 ? -12.386 14.023 13.051 1.00 98.38 245 ASP A N 1
ATOM 1944 C CA . ASP A 1 245 ? -13.201 15.187 12.709 1.00 98.38 245 ASP A CA 1
ATOM 1945 C C . ASP A 1 245 ? -13.243 15.390 11.190 1.00 98.38 245 ASP A C 1
ATOM 1947 O O . ASP A 1 245 ? -14.322 15.604 10.638 1.00 98.38 245 ASP A O 1
ATOM 1951 N N . ALA A 1 246 ? -12.105 15.242 10.505 1.00 98.44 246 ALA A N 1
ATOM 1952 C CA . ALA A 1 246 ? -12.031 15.292 9.048 1.00 98.44 246 ALA A CA 1
ATOM 1953 C C . ALA A 1 246 ? -12.848 14.177 8.380 1.00 98.44 246 ALA A C 1
ATOM 1955 O O . ALA A 1 246 ? -13.560 14.441 7.411 1.00 98.44 246 ALA A O 1
ATOM 1956 N N . ALA A 1 247 ? -12.815 12.950 8.914 1.00 98.38 247 ALA A N 1
ATOM 1957 C CA . ALA A 1 247 ? -13.631 11.845 8.412 1.00 98.38 247 ALA A CA 1
ATOM 1958 C C . ALA A 1 247 ? -15.133 12.153 8.531 1.00 98.38 247 ALA A C 1
ATOM 1960 O O . ALA A 1 247 ? -15.886 11.966 7.574 1.00 98.38 247 ALA A O 1
ATOM 1961 N N . ILE A 1 248 ? -15.571 12.686 9.679 1.00 98.31 248 ILE A N 1
ATOM 1962 C CA . ILE A 1 248 ? -16.968 13.093 9.898 1.00 98.31 248 ILE A CA 1
ATOM 1963 C C . ILE A 1 248 ? -17.366 14.208 8.926 1.00 98.31 248 ILE A C 1
ATOM 1965 O O . ILE A 1 248 ? -18.404 14.105 8.274 1.00 98.31 248 ILE A O 1
ATOM 1969 N N . GLN A 1 249 ? -16.545 15.255 8.799 1.00 97.62 249 GLN A N 1
ATOM 1970 C CA . GLN A 1 249 ? -16.808 16.385 7.899 1.00 97.62 249 GLN A CA 1
ATOM 1971 C C . GLN A 1 249 ? -16.864 15.958 6.430 1.00 97.62 249 GLN A C 1
ATOM 1973 O O . GLN A 1 249 ? -17.663 16.490 5.664 1.00 97.62 249 GLN A O 1
ATOM 1978 N N . SER A 1 250 ? -16.069 14.957 6.059 1.00 95.56 250 SER A N 1
ATOM 1979 C CA . SER A 1 250 ? -16.061 14.383 4.713 1.00 95.56 250 SER A CA 1
ATOM 1980 C C . SER A 1 250 ? -17.268 13.461 4.459 1.00 95.56 250 SER A C 1
ATOM 1982 O O . SER A 1 250 ? -17.545 13.110 3.317 1.00 95.56 250 SER A O 1
ATOM 1984 N N . GLY A 1 251 ? -18.041 13.105 5.492 1.00 96.56 251 GLY A N 1
ATOM 1985 C CA . GLY A 1 251 ? -19.297 12.355 5.371 1.00 96.56 251 GLY A CA 1
ATOM 1986 C C . GLY A 1 251 ? -19.242 10.907 5.863 1.00 96.56 251 GLY A C 1
ATOM 1987 O O . GLY A 1 251 ? -20.191 10.149 5.633 1.00 96.56 251 GLY A O 1
ATOM 1988 N N . HIS A 1 252 ? -18.171 10.497 6.548 1.00 97.88 252 HIS A N 1
ATOM 1989 C CA . HIS A 1 252 ? -18.097 9.173 7.158 1.00 97.88 252 HIS A CA 1
ATOM 1990 C C . HIS A 1 252 ? -19.134 9.045 8.284 1.00 97.88 252 HIS A C 1
ATOM 1992 O O . HIS A 1 252 ? -19.154 9.819 9.241 1.00 97.88 252 HIS A O 1
ATOM 1998 N N . LYS A 1 253 ? -20.014 8.043 8.185 1.00 94.94 253 LYS A N 1
ATOM 1999 C CA . LYS A 1 253 ? -21.239 7.976 9.002 1.00 94.94 253 LYS A CA 1
ATOM 2000 C C . LYS A 1 253 ? -21.026 7.479 10.428 1.00 94.94 253 LYS A C 1
ATOM 2002 O O . LYS A 1 253 ? -21.870 7.727 11.283 1.00 94.94 253 LYS A O 1
ATOM 2007 N N . ASN A 1 254 ? -19.948 6.740 10.676 1.00 98.12 254 ASN A N 1
ATOM 2008 C CA . ASN A 1 254 ? -19.713 6.116 11.971 1.00 98.12 254 ASN A CA 1
ATOM 2009 C C . ASN A 1 254 ? -18.234 6.170 12.365 1.00 98.12 254 ASN A C 1
ATOM 2011 O O . ASN A 1 254 ? -17.445 5.301 11.995 1.00 98.12 254 ASN A O 1
ATOM 2015 N N . VAL A 1 255 ? -17.861 7.234 13.071 1.00 98.62 255 VAL A N 1
ATOM 2016 C CA . VAL A 1 255 ? -16.485 7.502 13.495 1.00 98.62 255 VAL A CA 1
ATOM 2017 C C . VAL A 1 255 ? -16.450 7.653 15.009 1.00 98.62 255 VAL A C 1
ATOM 2019 O O . VAL A 1 255 ? -17.273 8.357 15.595 1.00 98.62 255 VAL A O 1
ATOM 2022 N N . HIS A 1 256 ? -15.464 7.032 15.645 1.00 98.38 256 HIS A N 1
ATOM 2023 C CA . HIS A 1 256 ? -15.198 7.184 17.065 1.00 98.38 256 HIS A CA 1
ATOM 2024 C C . HIS A 1 256 ? -13.731 7.535 17.287 1.00 98.38 256 HIS A C 1
ATOM 2026 O O . HIS A 1 256 ? -12.837 6.798 16.877 1.00 98.38 256 HIS A O 1
ATOM 2032 N N . TYR A 1 257 ? -13.482 8.631 17.996 1.00 98.19 257 TYR A N 1
ATOM 2033 C CA . TYR A 1 257 ? -12.166 8.910 18.555 1.00 98.19 257 TYR A CA 1
ATOM 2034 C C . TYR A 1 257 ? -12.059 8.300 19.952 1.00 98.19 257 TYR A C 1
ATOM 2036 O O . TYR A 1 257 ? -12.939 8.504 20.791 1.00 98.19 257 TYR A O 1
ATOM 2044 N N . VAL A 1 258 ? -10.980 7.563 20.196 1.00 96.81 258 VAL A N 1
ATOM 2045 C CA . VAL A 1 258 ? -10.663 6.968 21.493 1.00 96.81 258 VAL A CA 1
ATOM 2046 C C . VAL A 1 258 ? -9.607 7.833 22.178 1.00 96.81 258 VAL A C 1
ATOM 2048 O O . VAL A 1 258 ? -8.573 8.132 21.585 1.00 96.81 258 VAL A O 1
ATOM 2051 N N . GLN A 1 259 ? -9.852 8.253 23.423 1.00 93.38 259 GLN A N 1
ATOM 2052 C CA . GLN A 1 259 ? -8.972 9.210 24.109 1.00 93.38 259 GLN A CA 1
ATOM 2053 C C . GLN A 1 259 ? -7.680 8.566 24.624 1.00 93.38 259 GLN A C 1
ATOM 2055 O O . GLN A 1 259 ? -6.650 9.234 24.705 1.00 93.38 259 GLN A O 1
ATOM 2060 N N . SER A 1 260 ? -7.727 7.272 24.948 1.00 94.50 260 SER A N 1
ATOM 2061 C CA . SER A 1 260 ? -6.581 6.490 25.411 1.00 94.50 260 SER A CA 1
ATOM 2062 C C . SER A 1 260 ? -6.483 5.154 24.681 1.00 94.50 260 SER A C 1
ATOM 2064 O O . SER A 1 260 ? -7.482 4.485 24.426 1.00 94.50 260 SER A O 1
ATOM 2066 N N . ASN A 1 261 ? -5.256 4.704 24.421 1.00 92.44 261 ASN A N 1
ATOM 2067 C CA . ASN A 1 261 ? -5.000 3.372 23.873 1.00 92.44 261 ASN A CA 1
ATOM 2068 C C . ASN A 1 261 ? -5.560 2.236 24.754 1.00 92.44 261 ASN A C 1
ATOM 2070 O O . ASN A 1 261 ? -5.807 1.148 24.246 1.00 92.44 261 ASN A O 1
ATOM 2074 N N . ASP A 1 262 ? -5.796 2.463 26.047 1.00 91.00 262 ASP A N 1
ATOM 2075 C CA . ASP A 1 262 ? -6.372 1.445 26.938 1.00 91.00 262 ASP A CA 1
ATOM 2076 C C . ASP A 1 262 ? -7.870 1.201 26.684 1.00 91.00 262 ASP A C 1
ATOM 2078 O O . ASP A 1 262 ? -8.403 0.134 26.996 1.00 91.00 262 ASP A O 1
ATOM 2082 N N . GLU A 1 263 ? -8.559 2.161 26.067 1.00 94.06 263 GLU A N 1
ATOM 2083 C CA . GLU A 1 263 ? -9.997 2.093 25.799 1.00 94.06 263 GLU A CA 1
ATOM 2084 C C . GLU A 1 263 ? -10.322 1.385 24.476 1.00 94.06 263 GLU A C 1
ATOM 2086 O O . GLU A 1 263 ? -11.453 0.928 24.289 1.00 94.06 263 GLU A O 1
ATOM 2091 N N . ILE A 1 264 ? -9.345 1.232 23.570 1.00 95.50 264 ILE A N 1
ATOM 2092 C CA . ILE A 1 264 ? -9.582 0.738 22.202 1.00 95.50 264 ILE A CA 1
ATOM 2093 C C . ILE A 1 264 ? -10.228 -0.648 22.181 1.00 95.50 264 ILE A C 1
ATOM 2095 O O . ILE A 1 264 ? -11.165 -0.882 21.427 1.00 95.50 264 ILE A O 1
ATOM 2099 N N . ILE A 1 265 ? -9.797 -1.560 23.058 1.00 95.44 265 ILE A N 1
ATOM 2100 C CA . ILE A 1 265 ? -10.332 -2.927 23.121 1.00 95.44 265 ILE A CA 1
ATOM 2101 C C . ILE A 1 265 ? -11.796 -2.921 23.555 1.00 95.44 265 ILE A C 1
ATOM 2103 O O . ILE A 1 265 ? -12.603 -3.692 23.034 1.00 95.44 265 ILE A O 1
ATOM 2107 N N . ASN A 1 266 ? -12.140 -2.073 24.525 1.00 95.62 266 ASN A N 1
ATOM 2108 C CA . ASN A 1 266 ? -13.516 -1.945 24.985 1.00 95.62 266 ASN A CA 1
ATOM 2109 C C . ASN A 1 266 ? -14.378 -1.318 23.889 1.00 95.62 266 ASN A C 1
ATOM 2111 O O . ASN A 1 266 ? -15.476 -1.808 23.640 1.00 95.62 266 ASN A O 1
ATOM 2115 N N . LYS A 1 267 ? -13.851 -0.314 23.176 1.00 97.38 267 LYS A N 1
ATOM 2116 C CA . LYS A 1 267 ? -14.573 0.319 22.074 1.00 97.38 267 LYS A CA 1
ATOM 2117 C C . LYS A 1 267 ? -14.790 -0.624 20.891 1.00 97.38 267 LYS A C 1
ATOM 2119 O O . LYS A 1 267 ? -15.900 -0.674 20.376 1.00 97.38 267 LYS A O 1
ATOM 2124 N N . ILE A 1 268 ? -13.792 -1.432 20.520 1.00 97.06 268 ILE A N 1
ATOM 2125 C CA . ILE A 1 268 ? -13.945 -2.498 19.514 1.00 97.06 268 ILE A CA 1
ATOM 2126 C C . ILE A 1 268 ? -15.093 -3.430 19.919 1.00 97.06 268 ILE A C 1
ATOM 2128 O O . ILE A 1 268 ? -15.996 -3.664 19.124 1.00 97.06 268 ILE A O 1
ATOM 2132 N N . LYS A 1 269 ? -15.116 -3.911 21.168 1.00 96.00 269 LYS A N 1
ATOM 2133 C CA . LYS A 1 269 ? -16.170 -4.819 21.660 1.00 96.00 269 LYS A CA 1
ATOM 2134 C C . LYS A 1 269 ? -17.571 -4.207 21.655 1.00 96.00 269 LYS A C 1
ATOM 2136 O O . LYS A 1 269 ? -18.535 -4.945 21.510 1.00 96.00 269 LYS A O 1
ATOM 2141 N N . GLU A 1 270 ? -17.685 -2.895 21.840 1.00 97.31 270 GLU A N 1
ATOM 2142 C CA . GLU A 1 270 ? -18.967 -2.183 21.799 1.00 97.31 270 GLU A CA 1
ATOM 2143 C C . GLU A 1 270 ? -19.549 -2.129 20.379 1.00 97.31 270 GLU A C 1
ATOM 2145 O O . GLU A 1 270 ? -20.763 -2.223 20.204 1.00 97.31 270 GLU A O 1
ATOM 2150 N N . VAL A 1 271 ? -18.694 -1.968 19.363 1.00 97.69 271 VAL A N 1
ATOM 2151 C CA . VAL A 1 271 ? -19.138 -1.700 17.986 1.00 97.69 271 VAL A CA 1
ATOM 2152 C C . VAL A 1 271 ? -19.157 -2.934 17.090 1.00 97.69 271 VAL A C 1
ATOM 2154 O O . VAL A 1 271 ? -19.921 -2.947 16.118 1.00 97.69 271 VAL A O 1
ATOM 2157 N N . ILE A 1 272 ? -18.323 -3.939 17.382 1.00 97.75 272 ILE A N 1
ATOM 2158 C CA . ILE A 1 272 ? -18.136 -5.138 16.557 1.00 97.75 272 ILE A CA 1
ATOM 2159 C C . ILE A 1 272 ? -19.371 -6.049 16.602 1.00 97.75 272 ILE A C 1
ATOM 2161 O O . ILE A 1 272 ? -20.073 -6.140 17.610 1.00 97.75 272 ILE A O 1
ATOM 2165 N N . LYS A 1 273 ? -19.649 -6.730 15.494 1.00 97.81 273 LYS A N 1
ATOM 2166 C CA . LYS A 1 273 ? -20.739 -7.696 15.326 1.00 97.81 273 LYS A CA 1
ATOM 2167 C C . LYS A 1 273 ? -20.204 -8.957 14.655 1.00 97.81 273 LYS A C 1
ATOM 2169 O O . LYS A 1 273 ? -19.251 -8.900 13.884 1.00 97.81 273 LYS A O 1
ATOM 2174 N N . THR A 1 274 ? -20.845 -10.093 14.916 1.00 97.44 274 THR A N 1
ATOM 2175 C CA . THR A 1 274 ? -20.578 -11.340 14.186 1.00 97.44 274 THR A CA 1
ATOM 2176 C C . THR A 1 274 ? -20.703 -11.110 12.678 1.00 97.44 274 THR A C 1
ATOM 2178 O O . THR A 1 274 ? -21.670 -10.500 12.220 1.00 97.44 274 THR A O 1
ATOM 2181 N N . GLY A 1 275 ? -19.729 -11.608 11.918 1.00 97.38 275 GLY A N 1
ATOM 2182 C CA . GLY A 1 275 ? -19.608 -11.421 10.474 1.00 97.38 275 GLY A CA 1
ATOM 2183 C C . GLY A 1 275 ? -18.777 -10.204 10.058 1.00 97.38 275 GLY A C 1
ATOM 2184 O O . GLY A 1 275 ? -18.552 -10.034 8.861 1.00 97.38 275 GLY A O 1
ATOM 2185 N N . ASP A 1 276 ? -18.320 -9.366 10.993 1.00 98.25 276 ASP A N 1
ATOM 2186 C CA . ASP A 1 276 ? -17.445 -8.236 10.676 1.00 98.25 276 ASP A CA 1
ATOM 2187 C C . ASP A 1 276 ? -16.034 -8.682 10.270 1.00 98.25 276 ASP A C 1
ATOM 2189 O O . ASP A 1 276 ? -15.486 -9.661 10.787 1.00 98.25 276 ASP A O 1
ATOM 2193 N N . ILE A 1 277 ? -15.412 -7.870 9.415 1.00 98.19 277 ILE A N 1
ATOM 2194 C CA . ILE A 1 277 ? -13.960 -7.832 9.254 1.00 98.19 277 ILE A CA 1
ATOM 2195 C C . ILE A 1 277 ? -13.424 -6.686 10.104 1.00 98.19 277 ILE A C 1
ATOM 2197 O O . ILE A 1 277 ? -13.731 -5.520 9.849 1.00 98.19 277 ILE A O 1
ATOM 2201 N N . LEU A 1 278 ? -12.615 -7.014 11.106 1.00 98.62 278 LEU A N 1
ATOM 2202 C CA . LEU A 1 278 ? -11.843 -6.046 11.871 1.00 98.62 278 LEU A CA 1
ATOM 2203 C C . LEU A 1 278 ? -10.471 -5.883 11.215 1.00 98.62 278 LEU A C 1
ATOM 2205 O O . LEU A 1 278 ? -9.781 -6.873 10.987 1.00 98.62 278 LEU A O 1
ATOM 2209 N N . ILE A 1 279 ? -10.058 -4.648 10.947 1.00 98.56 279 ILE A N 1
ATOM 2210 C CA . ILE A 1 279 ? -8.726 -4.344 10.423 1.00 98.56 279 ILE A CA 1
ATOM 2211 C C . ILE A 1 279 ? -8.024 -3.390 11.382 1.00 98.56 279 ILE A C 1
ATOM 2213 O O . ILE A 1 279 ? -8.492 -2.270 11.604 1.00 98.56 279 ILE A O 1
ATOM 2217 N N . THR A 1 280 ? -6.904 -3.814 11.962 1.00 98.62 280 THR A N 1
ATOM 2218 C CA . THR A 1 280 ? -5.987 -2.892 12.640 1.00 98.62 280 THR A CA 1
ATOM 2219 C C . THR A 1 280 ? -5.065 -2.257 11.607 1.00 98.62 280 THR A C 1
ATOM 2221 O O . THR A 1 280 ? -4.453 -2.968 10.821 1.00 98.62 280 THR A O 1
ATOM 2224 N N . MET A 1 281 ? -4.991 -0.925 11.575 1.00 98.62 281 MET A N 1
ATOM 2225 C CA . MET A 1 281 ? -4.242 -0.176 10.559 1.00 98.62 281 MET A CA 1
ATOM 2226 C C . MET A 1 281 ? -3.275 0.824 11.195 1.00 98.62 281 MET A C 1
ATOM 2228 O O . MET A 1 281 ? -3.668 1.597 12.075 1.00 98.62 281 MET A O 1
ATOM 2232 N N . GLY A 1 282 ? -2.017 0.813 10.753 1.00 97.75 282 GLY A N 1
ATOM 2233 C CA . GLY A 1 282 ? -0.999 1.802 11.115 1.00 97.75 282 GLY A CA 1
ATOM 2234 C C . GLY A 1 282 ? 0.381 1.206 11.404 1.00 97.75 282 GLY A C 1
ATOM 2235 O O . GLY A 1 282 ? 0.515 0.096 11.918 1.00 97.75 282 GLY A O 1
ATOM 2236 N N . ALA A 1 283 ? 1.436 1.986 11.162 1.00 96.44 283 ALA A N 1
ATOM 2237 C CA . ALA A 1 283 ? 2.832 1.560 11.323 1.00 96.44 283 ALA A CA 1
ATOM 2238 C C . ALA A 1 283 ? 3.268 1.324 12.783 1.00 96.44 283 ALA A C 1
ATOM 2240 O O . ALA A 1 283 ? 4.261 0.640 13.038 1.00 96.44 283 ALA A O 1
ATOM 2241 N N . GLY A 1 284 ? 2.521 1.870 13.749 1.00 94.88 284 GLY A N 1
ATOM 2242 C CA . GLY A 1 284 ? 2.816 1.779 15.177 1.00 94.88 284 GLY A CA 1
ATOM 2243 C C . GLY A 1 284 ? 2.532 0.404 15.794 1.00 94.88 284 GLY A C 1
ATOM 2244 O O . GLY A 1 284 ? 2.739 -0.655 15.200 1.00 94.88 284 GLY A O 1
ATOM 2245 N N . ASN A 1 285 ? 2.051 0.410 17.035 1.00 95.94 285 ASN A N 1
ATOM 2246 C CA . ASN A 1 285 ? 1.809 -0.798 17.825 1.00 95.94 285 ASN A CA 1
ATOM 2247 C C . ASN A 1 285 ? 0.348 -1.281 17.799 1.00 95.94 285 ASN A C 1
ATOM 2249 O O . ASN A 1 285 ? -0.022 -2.126 18.617 1.00 95.94 285 ASN A O 1
ATOM 2253 N N . ILE A 1 286 ? -0.463 -0.771 16.867 1.00 97.50 286 ILE A N 1
ATOM 2254 C CA . ILE A 1 286 ? -1.902 -1.047 16.770 1.00 97.50 286 ILE A CA 1
ATOM 2255 C C . ILE A 1 286 ? -2.243 -2.537 16.630 1.00 97.50 286 ILE A C 1
ATOM 2257 O O . ILE A 1 286 ? -3.190 -3.011 17.260 1.00 97.50 286 ILE A O 1
ATOM 2261 N N . TYR A 1 287 ? -1.409 -3.299 15.913 1.00 96.88 287 TYR A N 1
ATOM 2262 C CA . TYR A 1 287 ? -1.561 -4.748 15.729 1.00 96.88 287 TYR A CA 1
ATOM 2263 C C . TYR A 1 287 ? -1.664 -5.511 17.056 1.00 96.88 287 TYR A C 1
ATOM 2265 O O . TYR A 1 287 ? -2.416 -6.478 17.176 1.00 96.88 287 TYR A O 1
ATOM 2273 N N . LYS A 1 288 ? -0.974 -5.032 18.103 1.00 96.88 288 LYS A N 1
ATOM 2274 C CA . LYS A 1 288 ? -1.000 -5.647 19.437 1.00 96.88 288 LYS A CA 1
ATOM 2275 C C . LYS A 1 288 ? -2.385 -5.567 20.071 1.00 96.88 288 LYS A C 1
ATOM 2277 O O . LYS A 1 288 ? -2.734 -6.420 20.884 1.00 96.88 288 LYS A O 1
ATOM 2282 N N . PHE A 1 289 ? -3.178 -4.544 19.748 1.00 96.00 289 PHE A N 1
ATOM 2283 C CA . PHE A 1 289 ? -4.560 -4.458 20.221 1.00 96.00 289 PHE A CA 1
ATOM 2284 C C . PHE A 1 289 ? -5.461 -5.438 19.468 1.00 96.00 289 PHE A C 1
ATOM 2286 O O . PHE A 1 289 ? -6.304 -6.071 20.097 1.00 96.00 289 PHE A O 1
ATOM 2293 N N . GLY A 1 290 ? -5.226 -5.652 18.172 1.00 95.19 290 GLY A N 1
ATOM 2294 C CA . GLY A 1 290 ? -5.856 -6.742 17.428 1.00 95.19 290 GLY A CA 1
ATOM 2295 C C . GLY A 1 290 ? -5.572 -8.111 18.063 1.00 95.19 290 GLY A C 1
ATOM 2296 O O . GLY A 1 290 ? -6.489 -8.856 18.407 1.00 95.19 290 GLY A O 1
ATOM 2297 N N . GLU A 1 291 ? -4.306 -8.415 18.345 1.00 95.81 291 GLU A N 1
ATOM 2298 C CA . GLU A 1 291 ? -3.912 -9.675 18.996 1.00 95.81 291 GLU A CA 1
ATOM 2299 C C . GLU A 1 291 ? -4.526 -9.830 20.401 1.00 95.81 291 GLU A C 1
ATOM 2301 O O . GLU A 1 291 ? -5.007 -10.905 20.770 1.00 95.81 291 GLU A O 1
ATOM 2306 N N . LYS A 1 292 ? -4.598 -8.742 21.181 1.00 95.69 292 LYS A N 1
ATOM 2307 C CA . LYS A 1 292 ? -5.309 -8.715 22.474 1.00 95.69 292 LYS A CA 1
ATOM 2308 C C . LYS A 1 292 ? -6.823 -8.898 22.336 1.00 95.69 292 LYS A C 1
ATOM 2310 O O . LYS A 1 292 ? -7.456 -9.382 23.271 1.00 95.69 292 LYS A O 1
ATOM 2315 N N . PHE A 1 293 ? -7.429 -8.485 21.225 1.00 94.94 293 PHE A N 1
ATOM 2316 C CA . PHE A 1 293 ? -8.845 -8.741 20.965 1.00 94.94 293 PHE A CA 1
ATOM 2317 C C . PHE A 1 293 ? -9.092 -10.239 20.736 1.00 94.94 293 PHE A C 1
ATOM 2319 O O . PHE A 1 293 ? -10.040 -10.793 21.308 1.00 94.94 293 PHE A O 1
ATOM 2326 N N . LEU A 1 294 ? -8.204 -10.903 19.986 1.00 94.50 294 LEU A N 1
ATOM 2327 C CA . LEU A 1 294 ? -8.265 -12.345 19.735 1.00 94.50 294 LEU A CA 1
ATOM 2328 C C . LEU A 1 294 ? -7.999 -13.188 20.987 1.00 94.50 294 LEU A C 1
ATOM 2330 O O . LEU A 1 294 ? -8.616 -14.243 21.156 1.00 94.50 294 LEU A O 1
ATOM 2334 N N . SER A 1 295 ? -7.130 -12.737 21.894 1.00 90.56 295 SER A N 1
ATOM 2335 C CA . SER A 1 295 ? -6.796 -13.517 23.087 1.00 90.56 295 SER A CA 1
ATOM 2336 C C . SER A 1 295 ? -8.03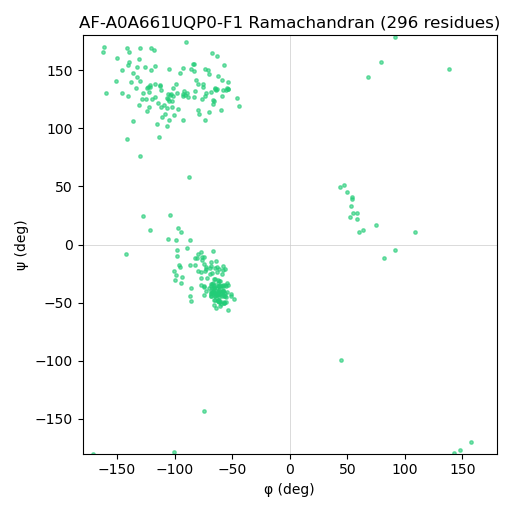6 -13.824 23.945 1.00 90.56 295 SER A C 1
ATOM 2338 O O . SER A 1 295 ? -8.982 -13.031 24.072 1.00 90.56 295 SER A O 1
ATOM 2340 N N . LYS A 1 296 ? -8.085 -15.034 24.514 1.00 67.06 296 LYS A N 1
ATOM 2341 C CA . LYS A 1 296 ? -9.095 -15.378 25.521 1.00 67.06 296 LYS A CA 1
ATOM 2342 C C . LYS A 1 296 ? -8.781 -14.560 26.774 1.00 67.06 296 LYS A C 1
ATOM 2344 O O . LYS A 1 296 ? -7.636 -14.539 27.217 1.00 67.06 296 LYS A O 1
ATOM 2349 N N . LYS A 1 297 ? -9.784 -13.885 27.347 1.00 57.91 297 LYS A N 1
ATOM 2350 C CA . LYS A 1 297 ? -9.677 -13.450 28.746 1.00 57.91 297 LYS A CA 1
ATOM 2351 C C . LYS A 1 297 ? -9.484 -14.730 29.566 1.00 57.91 297 LYS A C 1
ATOM 2353 O O . LYS A 1 297 ? -10.373 -15.578 29.529 1.00 57.91 297 LYS A O 1
ATOM 2358 N N . ASN A 1 298 ? -8.330 -14.874 30.213 1.00 36.34 298 ASN A N 1
ATOM 2359 C CA . ASN A 1 298 ? -8.231 -15.726 31.396 1.00 36.34 298 ASN A CA 1
ATOM 2360 C C . ASN A 1 298 ? -9.054 -15.093 32.518 1.00 36.34 298 ASN A C 1
ATOM 2362 O O . ASN A 1 298 ? -9.039 -13.840 32.604 1.00 36.34 298 ASN A O 1
#

pLDDT: mean 95.17, std 5.97, range [36.34, 98.81]

Mean predicted aligned error: 4.0 Å

Sequence (298 aa):
VVEADEFDRSFLTLSPIIAGITNIEADHLDCYSNLEGVKDAFVEYANKVPFFGSVIACLDDHGVQSIIPRINKEILTYGLSQQAKVRAINIKFNNFEASYTAIYNDKELGYIKLNALGEHNILNSLLAVATGLELDIPFKSIQKGLAEYNGVFRRFEYKGEKDGVILYDDYAHHPTEIEATLRGVRDSISNRIVVAFQPHLYSRTQDFYEDFGRSFFQSDVLLVTPIFPAREKPIMGVTGKLISDAAIQSGHKNVHYVQSNDEIINKIKEVIKTGDILITMGAGNIYKFGEKFLSKKN

Radius of gyration: 20.25 Å; Cα contacts (8 Å, |Δi|>4): 611; chains: 1; bounding box: 46×41×58 Å

Solvent-accessible surface area (backbone atoms only — not comparable to full-atom values): 16029 Å² total; per-residue (Å²): 140,80,88,72,53,64,68,84,55,52,37,63,77,56,74,44,53,64,42,81,45,76,67,52,73,83,65,63,63,90,72,23,94,43,53,66,52,48,50,51,51,53,37,55,45,53,54,48,33,48,95,91,27,38,33,38,35,26,60,70,25,68,44,37,52,71,44,54,88,69,45,90,58,50,73,47,35,19,25,68,48,90,86,23,40,30,25,56,41,83,72,48,62,48,80,44,22,29,36,29,35,40,29,48,76,91,36,78,77,47,74,42,49,33,58,40,44,31,69,69,47,51,46,56,48,38,54,50,48,50,52,32,53,78,66,71,46,55,64,70,58,51,44,50,54,44,52,69,42,80,70,51,93,42,50,71,28,80,74,50,72,48,85,59,26,41,35,31,23,26,42,41,62,50,40,68,47,38,32,49,50,38,47,19,49,55,65,31,47,86,62,53,33,36,36,43,35,28,46,47,34,46,66,56,45,65,76,37,21,62,51,42,14,54,30,50,64,69,44,62,31,43,37,28,28,48,54,36,40,89,91,54,74,90,46,90,93,56,47,30,55,51,28,41,52,29,15,44,75,71,61,48,90,41,68,42,68,38,91,44,76,84,47,48,63,60,51,48,65,74,71,62,52,73,58,25,38,39,34,23,26,14,66,54,72,38,50,59,54,50,54,57,64,65,48,79,86,126

Foldseek 3Di:
DDDQDPALLRNLVDQDQEAEDQEQDDDNCVNAVTSVSSLVSVLSNLQSHDQNGEYEFEPVYPSRVVNVVSHPHHYQYEYCDPPHQWHWDPWAAAQQKIKTFIHGNNHTLGIAIASHFFPSVVSVLSSLQSVCVSVVNRVVVSRVVRNPDDDDPQCQDFPDDDPQETETGHADQALVSLLRVLVRVVSHDDFAEAEEEAHEALVRQVVCLLSLLPSCQSHLAYEYEWHDHVPHDDDPPRTSVSNQVSVVVVPRDHYHYDDHPVCSLVVCVVPDDRRYYYYYYHNDDSVVSVNVNPDDDD